Protein AF-A0A502XFK9-F1 (afdb_monomer)

Foldseek 3Di:
DALCVLCVVLVHDSVVSVVCVVVVLADWDQDPVRDTHGDNVRRVVSLVVQVPPPPRPDDPVSVVVVVVVQVVCCLVQLARPVLLVVLLCQQ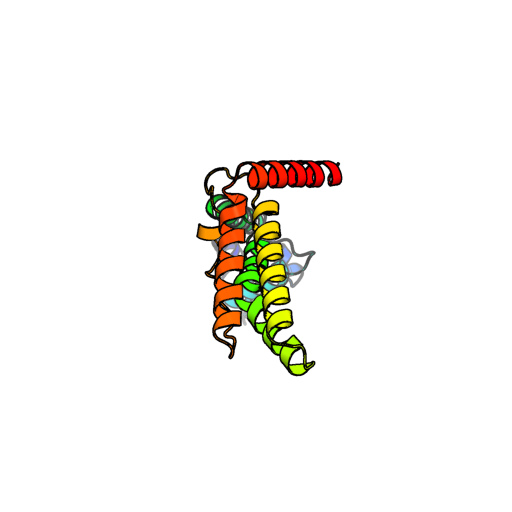APVLQVQLVVCVVVVHDLLVSLVVSLVSLLVSLLSLLLRSDDSVPDPQNVVRHDHGDDHDDPDPVSSVVSVVSSVVSSCCCVDPVVVVVSVVVNVVVVVVVD

Nearest PDB structures (foldseek):
  5i44-assembly4_I-2  TM=6.678E-01  e=9.297E-01  Bacillus subtilis subsp. subtilis str. 168
  2zhh-assembly1_A-2  TM=7.583E-01  e=3.114E+00  Escherichia coli K-12
  6jyw-assembly1_B  TM=5.763E-01  e=2.045E+00  Pseudomonas putida
  2zhg-assembly1_A-2  TM=5.298E-01  e=1.941E+00  Escherichia coli K-12
  4r4e-assembly1_A  TM=5.421E-01  e=4.499E+00  Bacillus subtilis subsp. subtilis str. 168

Radius of gyration: 25.55 Å; Cα contacts (8 Å, |Δi|>4): 187; chains: 1; bounding box: 48×49×70 Å

Solvent-accessible surface area (backbone atoms only — not comparable to full-atom values): 10716 Å² total; per-residue (Å²): 82,46,59,58,55,51,14,59,76,73,74,48,60,42,71,57,45,52,51,31,42,76,70,63,57,30,58,65,47,70,44,97,86,68,49,69,28,36,46,66,68,61,27,50,52,38,44,52,58,40,44,71,39,101,82,36,80,51,51,76,62,58,50,47,52,51,51,49,52,49,48,49,47,22,64,72,62,28,27,54,69,68,58,46,52,49,52,33,49,47,44,36,44,42,34,41,53,48,36,53,52,35,50,75,72,67,49,54,70,64,58,32,38,51,50,28,42,53,50,53,46,53,43,52,50,52,50,58,68,60,49,49,87,57,80,76,69,90,53,72,71,82,69,44,67,73,64,47,78,65,87,56,90,51,68,68,50,40,49,52,40,57,52,56,46,51,52,52,66,51,38,56,76,34,72,69,36,43,54,51,51,51,54,51,49,53,52,53,60,58,74,76,111

Sequence (193 aa):
MTLSEYARAIGVNASTVSRGVARGSIPVVVLADGRRMIDQAAANSARWKNSNISRGHGGRIDRSIRKQSMWKVKAETGYEPSTLAIINVLRTWWPEIMQKNMAVLGAAEIDQARACVALSNMTGYLATMVFEETRKVRDWRTVLQEEIHPTFTAKDIQAYYAQNVSDVENWLDTTAGQEMADLMLDAGMAAQR

Mean predicted aligned error: 13.65 Å

Secondary structure (DSSP, 8-state):
--HHHHHHHTTS-HHHHHHHHHTTSS--EEPTTS-EE--HHHHHHHHHHHHTSTT----HHHHHHHHHHHHHHHHHHSS-HHHHHHHHHHHHHHHHHHHHHHHHTT--HHHHHHHHHHHHHHHHHHHHHH--S--S-S-GGGTSPPP-----SSHHHHHHHHHHHHHHHHHTTSHHHHHHHHHHHHHHHHHT-

Structure (mmCIF, N/CA/C/O backbone):
data_AF-A0A502XFK9-F1
#
_entry.id   AF-A0A502XFK9-F1
#
loop_
_atom_site.group_PDB
_atom_site.id
_atom_site.type_symbol
_atom_site.label_atom_id
_atom_site.label_alt_id
_atom_site.label_comp_id
_atom_site.label_asym_id
_atom_site.label_entity_id
_atom_site.label_seq_id
_atom_site.pdbx_PDB_ins_code
_atom_site.Cartn_x
_atom_site.Cartn_y
_atom_site.Cartn_z
_atom_site.occupancy
_atom_site.B_iso_or_equiv
_atom_site.auth_seq_id
_atom_site.auth_comp_id
_atom_site.auth_asym_id
_atom_site.auth_atom_id
_atom_site.pdbx_PDB_model_num
ATOM 1 N N . MET A 1 1 ? -11.342 -13.872 38.588 1.00 90.12 1 MET A N 1
ATOM 2 C CA . MET A 1 1 ? -12.054 -12.627 38.982 1.00 90.12 1 MET A CA 1
ATOM 3 C C . MET A 1 1 ? -13.563 -12.818 38.922 1.00 90.12 1 MET A C 1
ATOM 5 O O . MET A 1 1 ? -14.022 -13.720 38.228 1.00 90.12 1 MET A O 1
ATOM 9 N N . THR A 1 2 ? -14.342 -12.035 39.665 1.00 91.50 2 THR A N 1
ATOM 10 C CA . THR A 1 2 ? -15.814 -12.111 39.639 1.00 91.50 2 THR A CA 1
ATOM 11 C C . THR A 1 2 ? -16.395 -11.472 38.370 1.00 91.50 2 THR A C 1
ATOM 13 O O . THR A 1 2 ? -15.719 -10.715 37.671 1.00 91.50 2 THR A O 1
ATOM 16 N N . LEU A 1 3 ? -17.667 -11.757 38.059 1.00 87.88 3 LEU A N 1
ATOM 17 C CA . LEU A 1 3 ? -18.364 -11.149 36.913 1.00 87.88 3 LEU A CA 1
ATOM 18 C C . LEU A 1 3 ? -18.376 -9.615 36.999 1.00 87.88 3 LEU A C 1
ATOM 20 O O . LEU A 1 3 ? -18.158 -8.934 35.999 1.00 87.88 3 LEU A O 1
ATOM 24 N N . SER A 1 4 ? -18.616 -9.083 38.199 1.00 88.12 4 SER A N 1
ATOM 25 C CA . SER A 1 4 ? -18.687 -7.644 38.464 1.00 88.12 4 SER A CA 1
ATOM 26 C C . SER A 1 4 ? -17.321 -6.966 38.361 1.00 88.12 4 SER A C 1
ATOM 28 O O . SER A 1 4 ? -17.226 -5.870 37.810 1.00 88.12 4 SER A O 1
ATOM 30 N N . GLU A 1 5 ? -16.259 -7.620 38.840 1.00 89.88 5 GLU A N 1
ATOM 31 C CA . GLU A 1 5 ? -14.878 -7.146 38.677 1.00 89.88 5 GLU A CA 1
ATOM 32 C C . GLU A 1 5 ? -14.477 -7.091 37.205 1.00 89.88 5 GLU A C 1
ATOM 34 O O . GLU A 1 5 ? -13.976 -6.066 36.747 1.00 89.88 5 GLU A O 1
ATOM 39 N N . TYR A 1 6 ? -14.753 -8.157 36.446 1.00 87.62 6 TYR A N 1
ATOM 40 C CA . TYR A 1 6 ? -14.452 -8.183 35.017 1.00 87.62 6 TYR A CA 1
ATOM 41 C C . TYR A 1 6 ? -15.231 -7.104 34.264 1.00 87.62 6 TYR A C 1
ATOM 43 O O . TYR A 1 6 ? -14.652 -6.382 33.459 1.00 87.62 6 TYR A O 1
ATOM 51 N N . ALA A 1 7 ? -16.525 -6.944 34.562 1.00 81.94 7 ALA A N 1
ATOM 52 C CA . ALA A 1 7 ? -17.371 -5.922 33.953 1.00 81.94 7 ALA A CA 1
ATOM 53 C C . ALA A 1 7 ? -16.812 -4.508 34.169 1.00 81.94 7 ALA A C 1
ATOM 55 O O . ALA A 1 7 ? -16.727 -3.730 33.218 1.00 81.94 7 ALA A O 1
ATOM 56 N N . ARG A 1 8 ? -16.356 -4.208 35.394 1.00 83.50 8 ARG A N 1
ATOM 57 C CA . ARG A 1 8 ? -15.689 -2.943 35.720 1.00 83.50 8 ARG A CA 1
ATOM 58 C C . ARG A 1 8 ? -14.376 -2.787 34.952 1.00 83.50 8 ARG A C 1
ATOM 60 O O . ARG A 1 8 ? -14.142 -1.721 34.395 1.00 83.50 8 ARG A O 1
ATOM 67 N N . ALA A 1 9 ? -13.565 -3.842 34.871 1.00 80.12 9 ALA A N 1
ATOM 68 C CA . ALA A 1 9 ? -12.285 -3.822 34.163 1.00 80.12 9 ALA A CA 1
ATOM 69 C C . ALA A 1 9 ? -12.427 -3.535 32.657 1.00 80.12 9 ALA A C 1
ATOM 71 O O . ALA A 1 9 ? -11.548 -2.913 32.071 1.00 80.12 9 ALA A O 1
ATOM 72 N N . ILE A 1 10 ? -13.530 -3.961 32.030 1.00 75.81 10 ILE A N 1
ATOM 73 C CA . ILE A 1 10 ? -13.793 -3.732 30.597 1.00 75.81 10 ILE A CA 1
ATOM 74 C C . ILE A 1 10 ? -14.775 -2.578 30.329 1.00 75.81 10 ILE A C 1
ATOM 76 O O . ILE A 1 10 ? -15.180 -2.374 29.186 1.00 75.81 10 ILE A O 1
ATOM 80 N N . GLY A 1 11 ? -15.192 -1.844 31.365 1.00 74.25 11 GLY A N 1
ATOM 81 C CA . GLY A 1 11 ? -16.068 -0.678 31.232 1.00 74.25 11 GLY A CA 1
ATOM 82 C C . GLY A 1 11 ? -17.505 -0.985 30.789 1.00 74.25 11 GLY A C 1
ATOM 83 O O . GLY A 1 11 ? -18.114 -0.171 30.095 1.00 74.25 11 GLY A O 1
ATOM 84 N N . VAL A 1 12 ? -18.073 -2.140 31.156 1.00 76.88 12 VAL A N 1
ATOM 85 C CA . VAL A 1 12 ? -19.473 -2.494 30.839 1.00 76.88 12 VAL A CA 1
ATOM 86 C C . VAL A 1 12 ? -20.292 -2.827 32.088 1.00 76.88 12 VAL A C 1
ATOM 88 O O . VAL A 1 12 ? -19.762 -3.096 33.160 1.00 76.88 12 VAL A O 1
ATOM 91 N N . ASN A 1 13 ? -21.620 -2.845 31.948 1.00 82.31 13 ASN A N 1
ATOM 92 C CA . ASN A 1 13 ? -22.520 -3.278 33.018 1.00 82.31 13 ASN A CA 1
ATOM 93 C C . ASN A 1 13 ? -22.365 -4.792 33.291 1.00 82.31 13 ASN A C 1
ATOM 95 O O . ASN A 1 13 ? -22.298 -5.594 32.355 1.00 82.31 13 ASN A O 1
ATOM 99 N N . ALA A 1 14 ? -22.376 -5.197 34.565 1.00 83.50 14 ALA A N 1
ATOM 100 C CA . ALA A 1 14 ? -22.318 -6.598 34.991 1.00 83.50 14 ALA A CA 1
ATOM 101 C C . ALA A 1 14 ? -23.408 -7.478 34.347 1.00 83.50 14 ALA A C 1
ATOM 103 O O . ALA A 1 14 ? -23.156 -8.642 34.029 1.00 83.50 14 ALA A O 1
ATOM 104 N N . SER A 1 15 ? -24.590 -6.921 34.056 1.00 84.50 15 SER A N 1
ATOM 105 C CA . SER A 1 15 ? -25.670 -7.629 33.347 1.00 84.50 15 SER A CA 1
ATOM 106 C C . SER A 1 15 ? -25.308 -8.012 31.904 1.00 84.50 15 SER A C 1
ATOM 108 O O . SER A 1 15 ? -25.833 -8.984 31.359 1.00 84.50 15 SER A O 1
ATOM 110 N N . THR A 1 16 ? -24.398 -7.277 31.262 1.00 78.75 16 THR A N 1
ATOM 111 C CA . THR A 1 16 ? -23.878 -7.600 29.925 1.00 78.75 16 THR A CA 1
ATOM 112 C C . THR A 1 16 ? -22.929 -8.790 29.991 1.00 78.75 16 THR A C 1
ATOM 114 O O . THR A 1 16 ? -23.050 -9.711 29.186 1.00 78.75 16 THR A O 1
ATOM 117 N N . VAL A 1 17 ? -22.038 -8.813 30.986 1.00 83.88 17 VAL A N 1
ATOM 118 C CA . VAL A 1 17 ? -21.118 -9.937 31.213 1.00 83.88 17 VAL A CA 1
ATOM 119 C C . VAL A 1 17 ? -21.893 -11.197 31.593 1.00 83.88 17 VAL A C 1
ATOM 121 O O . VAL A 1 17 ? -21.668 -12.247 31.000 1.00 83.88 17 VAL A O 1
ATOM 124 N N . SER A 1 18 ? -22.868 -11.089 32.500 1.00 87.56 18 SER A N 1
ATOM 125 C CA . SER A 1 18 ? -23.736 -12.206 32.895 1.00 87.56 18 SER A CA 1
ATOM 126 C C . SER A 1 18 ? -24.458 -12.835 31.694 1.00 87.56 18 SER A C 1
ATOM 128 O O . SER A 1 18 ? -24.420 -14.052 31.517 1.00 87.56 18 SER A O 1
ATOM 130 N N . ARG A 1 19 ? -25.024 -12.016 30.793 1.00 83.62 19 ARG A N 1
ATOM 131 C CA . ARG A 1 19 ? -25.634 -12.504 29.543 1.00 83.62 19 ARG A CA 1
ATOM 132 C C . ARG A 1 19 ? -24.621 -13.161 28.604 1.00 83.62 19 ARG A C 1
ATOM 134 O O . ARG A 1 19 ? -24.957 -14.158 27.972 1.00 83.62 19 ARG A O 1
ATOM 141 N N . GLY A 1 20 ? -23.404 -12.625 28.509 1.00 82.12 20 GLY A N 1
ATOM 142 C CA . GLY A 1 20 ? -22.329 -13.223 27.711 1.00 82.12 20 GLY A CA 1
ATOM 143 C C . GLY A 1 20 ? -21.901 -14.597 28.232 1.00 82.12 20 GLY A C 1
ATOM 144 O O . GLY A 1 20 ? -21.709 -15.522 27.449 1.00 82.12 20 GLY A O 1
ATOM 145 N N . VAL A 1 21 ? -21.839 -14.761 29.553 1.00 87.00 21 VAL A N 1
ATOM 146 C CA . VAL A 1 21 ? -21.580 -16.058 30.194 1.00 87.00 21 VAL A CA 1
ATOM 147 C C . VAL A 1 21 ? -22.737 -17.029 29.955 1.00 87.00 21 VAL A C 1
ATOM 149 O O . VAL A 1 21 ? -22.503 -18.164 29.554 1.00 87.00 21 VAL A O 1
ATOM 152 N N . ALA A 1 22 ? -23.987 -16.590 30.129 1.00 86.06 22 ALA A N 1
ATOM 153 C CA . ALA A 1 22 ? -25.166 -17.433 29.906 1.00 86.06 22 ALA A CA 1
ATOM 154 C C . ALA A 1 22 ? -25.283 -17.931 28.454 1.00 86.06 22 ALA A C 1
ATOM 156 O O . ALA A 1 22 ? -25.761 -19.034 28.215 1.00 86.06 22 ALA A O 1
ATOM 157 N N . ARG A 1 23 ? -24.823 -17.131 27.485 1.00 81.88 23 ARG A N 1
ATOM 158 C CA . ARG A 1 23 ? -24.773 -17.491 26.058 1.00 81.88 23 ARG A CA 1
ATOM 159 C C . ARG A 1 23 ? -23.517 -18.276 25.661 1.00 81.88 23 ARG A C 1
ATOM 161 O O . ARG A 1 23 ? -23.363 -18.590 24.487 1.00 81.88 23 ARG A O 1
ATOM 168 N N . GLY A 1 24 ? -22.599 -18.532 26.594 1.00 82.56 24 GLY A N 1
ATOM 169 C CA . GLY A 1 24 ? -21.328 -19.210 26.327 1.00 82.56 24 GLY A CA 1
ATOM 170 C C . GLY A 1 24 ? -20.305 -18.378 25.543 1.00 82.56 24 GLY A C 1
ATOM 171 O O . GLY A 1 24 ? -19.269 -18.902 25.151 1.00 82.56 24 GLY A O 1
ATOM 172 N N . SER A 1 25 ? -20.549 -17.082 25.316 1.00 80.06 25 SER A N 1
ATOM 173 C CA . SER A 1 25 ? -19.626 -16.209 24.575 1.00 80.06 25 SER A CA 1
ATOM 174 C C . SER A 1 25 ? -18.468 -15.683 25.431 1.00 80.06 25 SER A C 1
ATOM 176 O O . SER A 1 25 ? -17.504 -15.146 24.889 1.00 80.06 25 SER A O 1
ATOM 178 N N . ILE A 1 26 ? -18.583 -15.781 26.760 1.00 84.75 26 ILE A N 1
ATOM 179 C CA . ILE A 1 26 ? -17.523 -15.460 27.722 1.00 84.75 26 ILE A CA 1
ATOM 180 C C . ILE A 1 26 ? -17.234 -16.731 28.533 1.00 84.75 26 ILE A C 1
ATOM 182 O O . ILE A 1 26 ? -18.121 -17.173 29.269 1.00 84.75 26 ILE A O 1
ATOM 186 N N . PRO A 1 27 ? -16.034 -17.323 28.411 1.00 87.00 27 PRO A N 1
ATOM 187 C CA . PRO A 1 27 ? -15.663 -18.503 29.177 1.00 87.00 27 PRO A CA 1
ATOM 188 C C . PRO A 1 27 ? -15.569 -18.181 30.671 1.00 87.00 27 PRO A C 1
ATOM 190 O O . PRO A 1 27 ? -15.102 -17.112 31.072 1.00 87.00 27 PRO A O 1
ATOM 193 N N . VAL A 1 28 ? -16.007 -19.133 31.492 1.00 91.38 28 VAL A N 1
ATOM 194 C CA . VAL A 1 28 ? -15.903 -19.086 32.952 1.00 91.38 28 VAL A CA 1
ATOM 195 C C . VAL A 1 28 ? -15.242 -20.355 33.462 1.00 91.38 28 VAL A C 1
ATOM 197 O O . VAL A 1 28 ? -15.468 -21.441 32.935 1.00 91.38 28 VAL A O 1
ATOM 200 N N . VAL A 1 29 ? -14.456 -20.203 34.518 1.00 89.38 29 VAL A N 1
ATOM 201 C CA . VAL A 1 29 ? -13.904 -21.297 35.305 1.00 89.38 29 VAL A CA 1
ATOM 202 C C . VAL A 1 29 ? -14.847 -21.529 36.478 1.00 89.38 29 VAL A C 1
ATOM 204 O O . VAL A 1 29 ? -15.162 -20.600 37.225 1.00 89.38 29 VAL A O 1
ATOM 207 N N . VAL A 1 30 ? -15.331 -22.759 36.619 1.00 87.56 30 VAL A N 1
ATOM 208 C CA . VAL A 1 30 ? -16.107 -23.173 37.790 1.00 87.56 30 VAL A CA 1
ATOM 209 C C . VAL A 1 30 ? -15.119 -23.698 38.821 1.00 87.56 30 VAL A C 1
ATOM 211 O O . VAL A 1 30 ? -14.380 -24.641 38.547 1.00 87.56 30 VAL A O 1
ATOM 214 N N . LEU A 1 31 ? -15.069 -23.052 39.980 1.00 87.31 31 LEU A N 1
ATOM 215 C CA . LEU A 1 31 ? -14.260 -23.502 41.104 1.00 87.31 31 LEU A CA 1
ATOM 216 C C . LEU A 1 31 ? -14.912 -24.708 41.797 1.00 87.31 31 LEU A C 1
ATOM 218 O O . LEU A 1 31 ? -16.101 -24.975 41.622 1.00 87.31 31 LEU A O 1
ATOM 222 N N . ALA A 1 32 ? -14.139 -25.417 42.622 1.00 85.75 32 ALA A N 1
ATOM 223 C CA . ALA A 1 32 ? -14.620 -26.575 43.382 1.00 85.75 32 ALA A CA 1
ATOM 224 C C . ALA A 1 32 ? -15.783 -26.241 44.341 1.00 85.75 32 ALA A C 1
ATOM 226 O O . ALA A 1 32 ? -16.573 -27.114 44.682 1.00 85.75 32 ALA A O 1
ATOM 227 N N . ASP A 1 33 ? -15.919 -24.972 44.735 1.00 85.81 33 ASP A N 1
ATOM 228 C CA . ASP A 1 33 ? -17.018 -24.449 45.555 1.00 85.81 33 ASP A CA 1
ATOM 229 C C . ASP A 1 33 ? -18.281 -24.089 44.737 1.00 85.81 33 ASP A C 1
ATOM 231 O O . ASP A 1 33 ? -19.236 -23.521 45.269 1.00 85.81 33 ASP A O 1
ATOM 235 N N . GLY A 1 34 ? -18.289 -24.378 43.431 1.00 84.00 34 GLY A N 1
ATOM 236 C CA . GLY A 1 34 ? -19.387 -24.078 42.513 1.00 84.00 34 GLY A CA 1
ATOM 237 C C . GLY A 1 34 ? -19.452 -22.618 42.055 1.00 84.00 34 GLY A C 1
ATOM 238 O O . GLY A 1 34 ? -20.320 -22.266 41.247 1.00 84.00 34 GLY A O 1
ATOM 239 N N . ARG A 1 35 ? -18.545 -21.743 42.512 1.00 84.62 35 ARG A N 1
ATOM 240 C CA . ARG A 1 35 ? -18.519 -20.343 42.074 1.00 84.62 35 ARG A CA 1
ATOM 241 C C . ARG A 1 35 ? -17.963 -20.233 40.661 1.00 84.62 35 ARG A C 1
ATOM 243 O O . ARG A 1 35 ? -16.949 -20.828 40.306 1.00 84.62 35 ARG A O 1
ATOM 250 N N . ARG A 1 36 ? -18.624 -19.407 39.848 1.00 84.44 36 ARG A N 1
ATOM 251 C CA . ARG A 1 36 ? -18.177 -19.072 38.492 1.00 84.44 36 ARG A CA 1
ATOM 252 C C . ARG A 1 36 ? -17.256 -17.863 38.547 1.00 84.44 36 ARG A C 1
ATOM 254 O O . ARG A 1 36 ? -17.698 -16.759 38.870 1.00 84.44 36 ARG A O 1
ATOM 261 N N . MET A 1 37 ? -15.995 -18.067 38.201 1.00 91.25 37 MET A N 1
ATOM 262 C CA . MET A 1 37 ? -15.022 -17.000 38.021 1.00 91.25 37 MET A CA 1
ATOM 263 C C . MET A 1 37 ? -14.703 -16.808 36.544 1.00 91.25 37 MET A C 1
ATOM 265 O O . MET A 1 37 ? -14.759 -17.734 35.743 1.00 91.25 37 MET A O 1
ATOM 269 N N . ILE A 1 38 ? -14.347 -15.586 36.180 1.00 88.38 38 ILE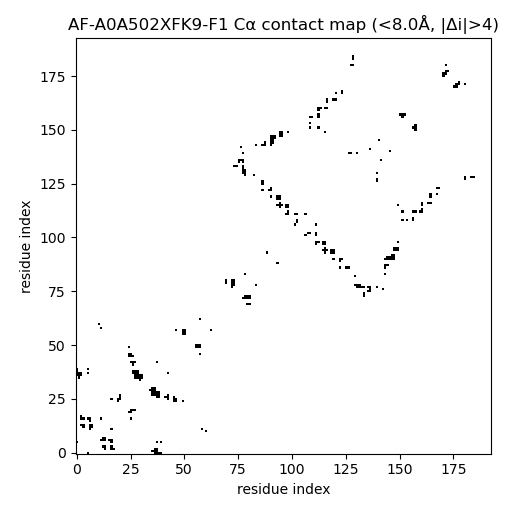 A N 1
ATOM 270 C CA . ILE A 1 38 ? -13.795 -15.271 34.870 1.00 88.38 38 ILE A CA 1
ATOM 271 C C . ILE A 1 38 ? -12.274 -15.378 34.946 1.00 88.38 38 ILE A C 1
ATOM 273 O O . ILE A 1 38 ? -11.646 -14.772 35.823 1.00 88.38 38 ILE A O 1
ATOM 277 N N . ASP A 1 39 ? -11.706 -16.128 34.006 1.00 88.75 39 ASP A N 1
ATOM 278 C CA . ASP A 1 39 ? -10.317 -15.971 33.589 1.00 88.75 39 ASP A CA 1
ATOM 279 C C . ASP A 1 39 ? -10.256 -14.807 32.592 1.00 88.75 39 ASP A C 1
ATOM 281 O O . ASP A 1 39 ? -10.851 -14.851 31.512 1.00 88.75 39 ASP A O 1
ATOM 285 N N . GLN A 1 40 ? -9.562 -13.738 32.980 1.00 83.75 40 GLN A N 1
ATOM 286 C CA . GLN A 1 40 ? -9.489 -12.502 32.211 1.00 83.75 40 GLN A CA 1
ATOM 287 C C . GLN A 1 40 ? -8.829 -12.704 30.844 1.00 83.75 40 GLN A C 1
ATOM 289 O O . GLN A 1 40 ? -9.286 -12.113 29.863 1.00 83.75 40 GLN A O 1
ATOM 294 N N . ALA A 1 41 ? -7.779 -13.526 30.758 1.00 83.69 41 ALA A N 1
ATOM 295 C CA . ALA A 1 41 ? -7.050 -13.742 29.513 1.00 83.69 41 ALA A CA 1
ATOM 296 C C . ALA A 1 41 ? -7.919 -14.517 28.514 1.00 83.69 41 ALA A C 1
ATOM 298 O O . ALA A 1 41 ? -8.113 -14.072 27.378 1.00 83.69 41 ALA A O 1
ATOM 299 N N . ALA A 1 42 ? -8.532 -15.615 28.967 1.00 85.25 42 ALA A N 1
ATOM 300 C CA . ALA A 1 42 ? -9.462 -16.402 28.164 1.00 85.25 42 ALA A CA 1
ATOM 301 C C . ALA A 1 42 ? -10.695 -15.587 27.742 1.00 85.25 42 ALA A C 1
ATOM 303 O O . ALA A 1 42 ? -11.091 -15.620 26.575 1.00 85.25 42 ALA A O 1
ATOM 304 N N . ALA A 1 43 ? -11.277 -14.801 28.653 1.00 84.69 43 ALA A N 1
ATOM 305 C CA . ALA A 1 43 ? -12.431 -13.956 28.355 1.00 84.69 43 ALA A CA 1
ATOM 306 C C . ALA A 1 43 ? -12.108 -12.830 27.368 1.00 84.69 43 ALA A C 1
ATOM 308 O O . ALA A 1 43 ? -12.898 -12.570 26.459 1.00 84.69 43 ALA A O 1
ATOM 309 N N . ASN A 1 44 ? -10.939 -12.197 27.484 1.00 81.50 44 ASN A N 1
ATOM 310 C CA . ASN A 1 44 ? -10.488 -11.191 26.524 1.00 81.50 44 ASN A CA 1
ATOM 311 C C . ASN A 1 44 ? -10.218 -11.803 25.146 1.00 81.50 44 ASN A C 1
ATOM 313 O O . ASN A 1 44 ? -10.650 -11.232 24.146 1.00 81.50 44 ASN A O 1
ATOM 317 N N . SER A 1 45 ? -9.581 -12.976 25.088 1.00 79.56 45 SER A N 1
ATOM 318 C CA . SER A 1 45 ? -9.341 -13.700 23.834 1.00 79.56 45 SER A CA 1
ATOM 319 C C . SER A 1 45 ? -10.654 -14.105 23.154 1.00 79.56 45 SER A C 1
ATOM 321 O O . SER A 1 45 ? -10.845 -13.851 21.964 1.00 79.56 45 SER A O 1
ATOM 323 N N . ALA A 1 46 ? -11.611 -14.650 23.912 1.00 77.81 46 ALA A N 1
ATOM 324 C CA . ALA A 1 46 ? -12.942 -14.986 23.411 1.00 77.81 46 ALA A CA 1
ATOM 325 C C . ALA A 1 46 ? -13.708 -13.742 22.935 1.00 77.81 46 ALA A C 1
ATOM 327 O O . ALA A 1 46 ? -14.345 -13.775 21.882 1.00 77.81 46 ALA A O 1
ATOM 328 N N . ARG A 1 47 ? -13.608 -12.619 23.659 1.00 75.50 47 ARG A N 1
ATOM 329 C CA . ARG A 1 47 ? -14.205 -11.339 23.249 1.00 75.50 47 ARG A CA 1
ATOM 330 C C . ARG A 1 4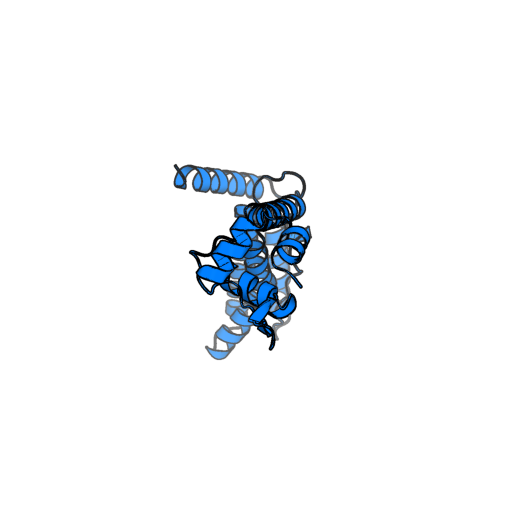7 ? -13.599 -10.828 21.945 1.00 75.50 47 ARG A C 1
ATOM 332 O O . ARG A 1 47 ? -14.352 -10.422 21.067 1.00 75.50 47 ARG A O 1
ATOM 339 N N . TRP A 1 48 ? -12.277 -10.895 21.800 1.00 68.75 48 TRP A N 1
ATOM 340 C CA . TRP A 1 48 ? -11.572 -10.541 20.567 1.00 68.75 48 TRP A CA 1
ATOM 341 C C . TRP A 1 48 ? -12.024 -11.403 19.387 1.00 68.75 48 TRP A C 1
ATOM 343 O O . TRP A 1 48 ? -12.454 -10.864 18.367 1.00 68.75 48 TRP A O 1
ATOM 353 N N . LYS A 1 49 ? -12.034 -12.731 19.554 1.00 67.19 49 LYS A N 1
ATOM 354 C CA . LYS A 1 49 ? -12.528 -13.671 18.535 1.00 67.19 49 LYS A CA 1
ATOM 355 C C . LYS A 1 49 ? -13.971 -13.370 18.141 1.00 67.19 49 LYS A C 1
ATOM 357 O O . LYS A 1 49 ? -14.272 -13.280 16.956 1.00 67.19 49 LYS A O 1
ATOM 362 N N . ASN A 1 50 ? -14.839 -13.123 19.120 1.00 62.78 50 ASN A N 1
ATOM 363 C CA . ASN A 1 50 ? -16.238 -12.798 18.865 1.00 62.78 50 ASN A CA 1
ATOM 364 C C . ASN A 1 50 ? -16.408 -11.427 18.204 1.00 62.78 50 ASN A C 1
ATOM 366 O O . ASN A 1 50 ? -17.263 -11.298 17.341 1.00 62.78 50 ASN A O 1
ATOM 370 N N . SER A 1 51 ? -15.587 -10.425 18.532 1.00 57.19 51 SER A N 1
ATOM 371 C CA . SER A 1 51 ? -15.630 -9.096 17.901 1.00 57.19 51 SER A CA 1
ATOM 372 C C . SER A 1 51 ? -15.206 -9.075 16.426 1.00 57.19 51 SER A C 1
ATOM 374 O O . SER A 1 51 ? -15.541 -8.124 15.724 1.00 57.19 51 SER A O 1
ATOM 376 N N . ASN A 1 52 ? -14.521 -10.124 15.954 1.00 47.12 52 ASN A N 1
ATOM 377 C CA . ASN A 1 52 ? -14.128 -10.307 14.553 1.00 47.12 52 ASN A CA 1
ATOM 378 C C . ASN A 1 52 ? -15.157 -11.085 13.716 1.00 47.12 52 ASN A C 1
ATOM 380 O O . ASN A 1 52 ? -15.013 -11.175 12.500 1.00 47.12 52 ASN A O 1
ATOM 384 N N . ILE A 1 53 ? -16.211 -11.629 14.329 1.00 45.31 53 ILE A N 1
ATOM 385 C CA . ILE A 1 53 ? -17.333 -12.214 13.591 1.00 45.31 53 ILE A CA 1
ATOM 386 C C . ILE A 1 53 ? -18.200 -11.045 13.117 1.00 45.31 53 ILE A C 1
ATOM 388 O O . ILE A 1 53 ? -18.541 -10.178 13.916 1.00 45.31 53 ILE A O 1
ATOM 392 N N . SER A 1 54 ? -18.626 -11.029 11.853 1.00 43.53 54 SER A N 1
ATOM 393 C CA . SER A 1 54 ? -19.500 -9.990 11.267 1.00 43.53 54 SER A CA 1
ATOM 394 C C . SER A 1 54 ? -20.803 -9.713 12.049 1.00 43.53 54 SER A C 1
ATOM 396 O O . SER A 1 54 ? -21.484 -8.720 11.803 1.00 43.53 54 SER A O 1
ATOM 398 N N . ARG A 1 55 ? -21.142 -10.569 13.023 1.00 40.66 55 ARG A N 1
ATOM 399 C CA . ARG A 1 55 ? -22.302 -10.488 13.929 1.00 40.66 55 ARG A CA 1
ATOM 400 C C . ARG A 1 55 ? -21.941 -10.255 15.406 1.00 40.66 55 ARG A C 1
ATOM 402 O O . ARG A 1 55 ? -22.826 -10.188 16.256 1.00 40.66 55 ARG A O 1
ATOM 409 N N . GLY A 1 56 ? -20.661 -10.128 15.736 1.00 43.28 56 GLY A N 1
ATOM 410 C CA . GLY A 1 56 ? -20.167 -9.923 17.088 1.00 43.28 56 GLY A CA 1
ATOM 411 C C . GLY A 1 56 ? -20.363 -8.499 17.575 1.00 43.28 56 GLY A C 1
ATOM 412 O O . GLY A 1 56 ? -19.743 -7.558 17.087 1.00 43.28 56 GLY A O 1
ATOM 413 N N . HIS A 1 57 ? -21.202 -8.316 18.589 1.00 46.38 57 HIS A N 1
ATOM 414 C CA . HIS A 1 57 ? -21.321 -7.036 19.275 1.00 46.38 57 HIS A CA 1
ATOM 415 C C . HIS A 1 57 ? -20.108 -6.811 20.182 1.00 46.38 57 HIS A C 1
ATOM 417 O O . HIS A 1 57 ? -20.203 -6.949 21.400 1.00 46.38 57 HIS A O 1
ATOM 423 N N . GLY A 1 58 ? -18.976 -6.399 19.602 1.00 52.06 58 GLY A N 1
ATOM 424 C CA . GLY A 1 58 ? -18.008 -5.607 20.358 1.00 52.06 58 GLY A CA 1
ATOM 425 C C . GLY A 1 58 ? -18.772 -4.494 21.086 1.00 52.06 58 GLY A C 1
ATOM 426 O O . GLY A 1 58 ? -19.711 -3.904 20.521 1.00 52.06 58 GLY A O 1
ATOM 427 N N . GLY A 1 59 ? -18.452 -4.264 22.361 1.00 56.75 59 GLY A N 1
ATOM 428 C CA . GLY A 1 59 ? -19.128 -3.248 23.167 1.00 56.75 59 GLY A CA 1
ATOM 429 C C . GLY A 1 59 ? -19.165 -1.906 22.428 1.00 56.75 59 GLY A C 1
ATOM 430 O O . GLY A 1 59 ? -18.313 -1.630 21.583 1.00 56.75 59 GLY A O 1
ATOM 431 N N . ARG A 1 60 ? -20.166 -1.060 22.706 1.00 58.88 60 ARG A N 1
ATOM 432 C CA . ARG A 1 60 ? -20.281 0.278 22.086 1.00 58.88 60 ARG A CA 1
ATOM 433 C C . ARG A 1 60 ? -18.964 1.066 22.190 1.00 58.88 60 ARG A C 1
ATOM 435 O O . ARG A 1 60 ? -18.622 1.762 21.243 1.00 58.88 60 ARG A O 1
ATOM 442 N N . ILE A 1 61 ? -18.234 0.868 23.292 1.00 57.06 61 ILE A N 1
ATOM 443 C CA . ILE A 1 61 ? -16.914 1.443 23.571 1.00 57.06 61 ILE A CA 1
ATOM 444 C C . ILE A 1 61 ? -15.827 0.855 22.657 1.00 57.06 61 ILE A C 1
ATOM 446 O O . ILE A 1 61 ? -15.130 1.611 21.996 1.00 57.06 61 ILE A O 1
ATOM 450 N N . ASP A 1 62 ? -15.716 -0.471 22.529 1.00 58.22 62 ASP A N 1
ATOM 451 C CA . ASP A 1 62 ? -14.729 -1.101 21.630 1.00 58.22 62 ASP A CA 1
ATOM 452 C C . ASP A 1 62 ? -14.935 -0.644 20.170 1.00 58.22 62 ASP A C 1
ATOM 454 O O . ASP A 1 62 ? -13.985 -0.325 19.453 1.00 58.22 62 ASP A O 1
ATOM 458 N N . ARG A 1 63 ? -16.199 -0.532 19.734 1.00 65.12 63 ARG A N 1
ATOM 459 C CA . ARG A 1 63 ? -16.542 -0.002 18.405 1.00 65.12 63 ARG A CA 1
ATOM 460 C C . ARG A 1 63 ? -16.241 1.489 18.266 1.00 65.12 63 ARG A C 1
ATOM 462 O O . ARG A 1 63 ? -15.790 1.896 17.198 1.00 65.12 63 ARG A O 1
ATOM 469 N N . SER A 1 64 ? -16.485 2.302 19.297 1.00 66.94 64 SER A N 1
ATOM 470 C CA . SER A 1 64 ? -16.167 3.733 19.251 1.00 66.94 64 SER A CA 1
ATOM 471 C C . SER A 1 64 ? -14.666 3.981 19.265 1.00 66.94 64 SER A C 1
ATOM 473 O O . SER A 1 64 ? -14.213 4.814 18.494 1.00 66.94 64 SER A O 1
ATOM 475 N N . ILE A 1 65 ? -13.899 3.226 20.058 1.00 68.56 65 ILE A N 1
ATOM 476 C CA . ILE A 1 65 ? -12.433 3.287 20.076 1.00 68.56 65 ILE A CA 1
ATOM 477 C C . ILE A 1 65 ? -11.895 2.892 18.703 1.00 68.56 65 ILE A C 1
ATOM 479 O O . ILE A 1 65 ? -11.132 3.650 18.124 1.00 68.56 65 ILE A O 1
ATOM 483 N N . ARG A 1 66 ? -12.361 1.781 18.113 1.00 70.62 66 ARG A N 1
ATOM 484 C CA . ARG A 1 66 ? -11.942 1.383 16.758 1.00 70.62 66 ARG A CA 1
ATOM 485 C C . ARG A 1 66 ? -12.271 2.454 15.718 1.00 70.62 66 ARG A C 1
ATOM 487 O O . ARG A 1 66 ? -11.420 2.779 14.900 1.00 70.62 66 ARG A O 1
ATOM 494 N N . LYS A 1 67 ? -13.480 3.026 15.755 1.00 74.56 67 LYS A N 1
ATOM 495 C CA . LYS A 1 67 ? -13.862 4.136 14.866 1.00 74.56 67 LYS A CA 1
ATOM 496 C C . LYS A 1 67 ? -12.994 5.374 15.083 1.00 74.56 67 LYS A C 1
ATOM 498 O O . LYS A 1 67 ? -12.575 5.968 14.102 1.00 74.56 67 LYS A O 1
ATOM 503 N N . GLN A 1 68 ? -12.694 5.734 16.328 1.00 72.94 68 GLN A N 1
ATOM 504 C CA . GLN A 1 68 ? -11.807 6.851 16.654 1.00 72.94 68 GLN A CA 1
ATOM 505 C C . GLN A 1 68 ? -10.375 6.596 16.186 1.00 72.94 68 GLN A C 1
ATOM 507 O O . GLN A 1 68 ? -9.774 7.498 15.623 1.00 72.94 68 GLN A O 1
ATOM 512 N N . SER A 1 69 ? -9.841 5.384 16.354 1.00 71.69 69 SER A N 1
ATOM 513 C CA . SER A 1 69 ? -8.518 5.012 15.846 1.00 71.69 69 SER A CA 1
ATOM 514 C C . SER A 1 69 ? -8.470 5.068 14.321 1.00 71.69 69 SER A C 1
ATOM 516 O O . SER A 1 69 ? -7.554 5.667 13.777 1.00 71.69 69 SER A O 1
ATOM 518 N N . MET A 1 70 ? -9.473 4.517 13.626 1.00 75.56 70 MET A N 1
ATOM 519 C CA . MET A 1 70 ? -9.557 4.602 12.161 1.00 75.56 70 MET A CA 1
ATOM 520 C C . MET A 1 70 ? -9.695 6.051 11.685 1.00 75.56 70 MET A C 1
ATOM 522 O O . MET A 1 70 ? -9.026 6.440 10.736 1.00 75.56 70 MET A O 1
ATOM 526 N N . TRP A 1 71 ? -10.513 6.860 12.365 1.00 76.69 71 TRP A N 1
ATOM 527 C CA . TRP A 1 71 ? -10.675 8.278 12.047 1.00 76.69 71 TRP A CA 1
ATOM 528 C C . TRP A 1 71 ? -9.400 9.074 12.313 1.00 76.69 71 TRP A C 1
ATOM 530 O O . TRP A 1 71 ? -9.038 9.904 11.495 1.00 76.69 71 TRP A O 1
ATOM 540 N N . LYS A 1 72 ? -8.692 8.797 13.414 1.00 77.00 72 LYS A N 1
ATOM 541 C CA . LYS A 1 72 ? -7.413 9.433 13.738 1.00 77.00 72 LYS A CA 1
ATOM 542 C C . LYS A 1 72 ? -6.356 9.105 12.688 1.00 77.00 72 LYS A C 1
ATOM 544 O O . LYS A 1 72 ? -5.728 10.027 12.190 1.00 77.00 72 LYS A O 1
ATOM 549 N N . VAL A 1 73 ? -6.213 7.830 12.314 1.00 74.81 73 VAL A N 1
ATOM 550 C CA . VAL A 1 73 ? -5.281 7.433 11.249 1.00 74.81 73 VAL A CA 1
ATOM 551 C C . VAL A 1 73 ? -5.663 8.116 9.938 1.00 74.81 73 VAL A C 1
ATOM 553 O O . VAL A 1 73 ? -4.816 8.790 9.370 1.00 74.81 73 VAL A O 1
ATOM 556 N N . LYS A 1 74 ? -6.939 8.068 9.522 1.00 75.75 74 LYS A N 1
ATOM 557 C CA . LYS A 1 74 ? -7.403 8.780 8.317 1.00 75.75 74 LYS A CA 1
ATOM 558 C C . LYS A 1 74 ? -7.153 10.289 8.402 1.00 75.75 74 LYS A C 1
ATOM 560 O O . LYS A 1 74 ? -6.780 10.891 7.409 1.00 75.75 74 LYS A O 1
ATOM 565 N N . ALA A 1 75 ? -7.312 10.905 9.571 1.00 69.94 75 ALA A N 1
ATOM 566 C CA . ALA A 1 75 ? -7.065 12.332 9.784 1.00 69.94 75 ALA A CA 1
ATOM 567 C C . ALA A 1 75 ? -5.575 12.719 9.751 1.00 69.94 75 ALA A C 1
ATOM 569 O O . ALA A 1 75 ? -5.264 13.876 9.466 1.00 69.94 75 ALA A O 1
ATOM 570 N N . GLU A 1 76 ? -4.674 11.792 10.081 1.00 76.50 76 GLU A N 1
ATOM 571 C CA . GLU A 1 76 ? -3.219 11.988 10.045 1.00 76.50 76 GLU A CA 1
ATOM 572 C C . GLU A 1 76 ? -2.642 11.711 8.653 1.00 76.50 76 GLU A C 1
ATOM 574 O O . GLU A 1 76 ? -1.789 12.460 8.186 1.00 76.50 76 GLU A O 1
ATOM 579 N N . THR A 1 77 ? -3.116 10.657 7.986 1.00 77.50 77 THR A N 1
ATOM 580 C CA . THR A 1 77 ? -2.538 10.144 6.735 1.00 77.50 77 THR A CA 1
ATOM 581 C C . THR A 1 77 ? -3.344 10.505 5.491 1.00 77.50 77 THR A C 1
ATOM 583 O O . THR A 1 77 ? -2.849 10.328 4.387 1.00 77.50 77 THR A O 1
ATOM 586 N N . GLY A 1 78 ? -4.593 10.950 5.637 1.00 77.62 78 GLY A N 1
ATOM 587 C CA . GLY A 1 78 ? -5.549 11.132 4.538 1.00 77.62 78 GLY A CA 1
ATOM 588 C C . GLY A 1 78 ? -6.166 9.833 4.007 1.00 77.62 78 GLY A C 1
ATOM 589 O O . GLY A 1 78 ? -7.133 9.884 3.254 1.00 77.62 78 GLY A O 1
ATOM 590 N N . TYR A 1 79 ? -5.683 8.665 4.442 1.00 80.06 79 TYR A N 1
ATOM 591 C CA . TYR A 1 79 ? -6.121 7.365 3.936 1.00 80.06 79 TYR A CA 1
ATOM 592 C C . TYR A 1 79 ? -6.839 6.530 4.993 1.00 80.06 79 TYR A C 1
ATOM 594 O O . TYR A 1 79 ? -6.479 6.510 6.172 1.00 80.06 79 TYR A O 1
ATOM 602 N N . GLU A 1 80 ? -7.810 5.728 4.556 1.00 82.50 80 GLU A N 1
ATOM 603 C CA . GLU A 1 80 ? -8.225 4.578 5.356 1.00 82.50 80 GLU A CA 1
ATOM 604 C C . GLU A 1 80 ? -7.025 3.617 5.542 1.00 82.50 80 GLU A C 1
ATOM 606 O O . GLU A 1 80 ? -6.301 3.372 4.575 1.00 82.50 80 GLU A O 1
ATOM 611 N N . PRO A 1 81 ? -6.794 3.039 6.741 1.00 82.50 81 PRO A N 1
ATOM 612 C CA . PRO A 1 81 ? -5.637 2.169 6.985 1.00 82.50 81 PRO A CA 1
ATOM 613 C C . PRO A 1 81 ? -5.500 0.985 6.015 1.00 82.50 81 PRO A C 1
ATOM 615 O O . PRO A 1 81 ? -4.389 0.597 5.661 1.00 82.50 81 PRO A O 1
ATOM 618 N N . SER A 1 82 ? -6.624 0.400 5.601 1.00 82.19 82 SER A N 1
ATOM 619 C CA . SER A 1 82 ? -6.683 -0.706 4.639 1.00 82.19 82 SER A CA 1
ATOM 620 C C . SER A 1 82 ? -6.210 -0.257 3.255 1.00 82.19 82 SER A C 1
ATOM 622 O O . SER A 1 82 ? -5.336 -0.891 2.668 1.00 82.19 82 SER A O 1
ATOM 624 N N . THR A 1 83 ? -6.722 0.874 2.772 1.00 85.56 83 THR A N 1
ATOM 625 C CA . THR A 1 83 ? -6.308 1.473 1.503 1.00 85.56 83 THR A CA 1
ATOM 626 C C . THR A 1 83 ? -4.843 1.887 1.531 1.00 85.56 83 THR A C 1
ATOM 628 O O . THR A 1 83 ? -4.108 1.566 0.602 1.00 85.56 83 THR A O 1
ATOM 631 N N . LEU A 1 84 ? -4.387 2.520 2.616 1.00 87.56 84 LEU A N 1
ATOM 632 C CA . LEU A 1 84 ? -2.984 2.893 2.794 1.00 87.56 84 LEU A CA 1
ATOM 633 C C . LEU A 1 84 ? -2.059 1.676 2.678 1.00 87.56 84 LEU A C 1
ATOM 635 O O . LEU A 1 84 ? -1.031 1.734 2.010 1.00 87.56 84 LEU A O 1
ATOM 639 N N . ALA A 1 85 ? -2.429 0.563 3.315 1.00 88.31 85 ALA A N 1
ATOM 640 C CA . ALA A 1 85 ? -1.659 -0.672 3.241 1.00 88.31 85 ALA A CA 1
ATOM 641 C C . ALA A 1 85 ? -1.596 -1.219 1.807 1.00 88.31 85 ALA A C 1
ATOM 643 O O . ALA A 1 85 ? -0.521 -1.601 1.353 1.00 88.31 85 ALA A O 1
ATOM 644 N N . ILE A 1 86 ? -2.720 -1.220 1.085 1.00 90.12 86 ILE A N 1
ATOM 645 C CA . ILE A 1 86 ? -2.773 -1.689 -0.306 1.00 90.12 86 ILE A CA 1
ATOM 646 C C . ILE A 1 86 ? -1.903 -0.806 -1.201 1.00 90.12 86 ILE A C 1
ATOM 648 O O . ILE A 1 86 ? -1.046 -1.327 -1.906 1.00 90.12 86 ILE A O 1
ATOM 652 N N . ILE A 1 87 ? -2.073 0.516 -1.145 1.00 90.56 87 ILE A N 1
ATOM 653 C CA . ILE A 1 87 ? -1.337 1.452 -2.004 1.00 90.56 87 ILE A CA 1
ATOM 654 C C . ILE A 1 87 ? 0.170 1.383 -1.719 1.00 90.56 87 ILE A C 1
ATOM 656 O O . ILE A 1 87 ? 0.957 1.388 -2.661 1.00 90.56 87 ILE A O 1
ATOM 660 N N . ASN A 1 88 ? 0.584 1.220 -0.457 1.00 92.06 88 ASN A N 1
ATOM 661 C CA . ASN A 1 88 ? 1.991 0.975 -0.124 1.00 92.06 88 ASN A CA 1
ATOM 662 C C . ASN A 1 88 ? 2.521 -0.310 -0.767 1.00 92.06 88 ASN A C 1
ATOM 664 O O . ASN A 1 88 ? 3.592 -0.296 -1.359 1.00 92.06 88 ASN A O 1
ATOM 668 N N . VAL A 1 89 ? 1.769 -1.413 -0.717 1.00 92.00 89 VAL A N 1
ATOM 669 C CA . VAL A 1 89 ? 2.191 -2.658 -1.377 1.00 92.00 89 VAL A CA 1
ATOM 670 C C . VAL A 1 89 ? 2.329 -2.463 -2.888 1.00 92.00 89 VAL A C 1
ATOM 672 O O . VAL A 1 89 ? 3.314 -2.924 -3.465 1.00 92.00 89 VAL A O 1
ATOM 675 N N . LEU A 1 90 ? 1.380 -1.762 -3.518 1.00 91.62 90 LEU A N 1
ATOM 676 C CA . LEU A 1 90 ? 1.436 -1.465 -4.949 1.00 91.62 90 LEU A CA 1
ATOM 677 C C . LEU A 1 90 ? 2.661 -0.605 -5.293 1.00 91.62 90 LEU A C 1
ATOM 679 O O . LEU A 1 90 ? 3.402 -0.947 -6.209 1.00 91.62 90 LEU A O 1
ATOM 683 N N . ARG A 1 91 ? 2.933 0.456 -4.528 1.00 90.38 91 ARG A N 1
ATOM 684 C CA . ARG A 1 91 ? 4.078 1.341 -4.785 1.00 90.38 91 ARG A CA 1
ATOM 685 C C . ARG A 1 91 ? 5.411 0.633 -4.567 1.00 90.38 91 ARG A C 1
ATOM 687 O O . ARG A 1 91 ? 6.329 0.791 -5.357 1.00 90.38 91 ARG A O 1
ATOM 694 N N . THR A 1 92 ? 5.525 -0.154 -3.504 1.00 91.19 92 THR A N 1
ATOM 695 C CA . THR A 1 92 ? 6.801 -0.747 -3.098 1.00 91.19 92 THR A CA 1
ATOM 696 C C . THR A 1 92 ? 7.159 -1.987 -3.913 1.00 91.19 92 THR A C 1
ATOM 698 O O . THR A 1 92 ? 8.325 -2.174 -4.221 1.00 91.19 92 THR A O 1
ATOM 701 N N . TRP A 1 93 ? 6.200 -2.845 -4.272 1.00 90.81 93 TRP A N 1
ATOM 702 C CA . TRP A 1 93 ? 6.525 -4.176 -4.815 1.00 90.81 93 TRP A CA 1
ATOM 703 C C . TRP A 1 93 ? 6.101 -4.396 -6.262 1.00 90.81 93 TRP A C 1
ATOM 705 O O . TRP A 1 93 ? 6.633 -5.277 -6.939 1.00 90.81 93 TRP A O 1
ATOM 715 N N . TRP A 1 94 ? 5.117 -3.648 -6.751 1.00 91.56 94 TRP A N 1
ATOM 716 C CA . TRP A 1 94 ? 4.485 -3.962 -8.028 1.00 91.56 94 TRP A CA 1
ATOM 717 C C . TRP A 1 94 ? 5.404 -3.773 -9.243 1.00 91.56 94 TRP A C 1
ATOM 719 O O . TRP A 1 94 ? 5.398 -4.673 -10.090 1.00 91.56 94 TRP A O 1
ATOM 729 N N . PRO A 1 95 ? 6.238 -2.712 -9.326 1.00 91.69 95 PRO A N 1
ATOM 730 C CA . PRO A 1 95 ? 7.193 -2.554 -10.423 1.00 91.69 95 PRO A CA 1
ATOM 731 C C . PRO A 1 95 ? 8.176 -3.728 -10.523 1.00 91.69 95 PRO A C 1
ATOM 733 O O . PRO A 1 95 ? 8.344 -4.314 -11.592 1.00 91.69 95 PRO A O 1
ATOM 736 N N . GLU A 1 96 ? 8.769 -4.146 -9.402 1.00 91.88 96 GLU A N 1
ATOM 737 C CA . GLU A 1 96 ? 9.715 -5.267 -9.371 1.00 91.88 96 GLU A CA 1
ATOM 738 C C . GLU A 1 96 ? 9.039 -6.600 -9.742 1.00 91.88 96 GLU A C 1
ATOM 740 O O . GLU A 1 96 ? 9.576 -7.388 -10.526 1.00 91.88 96 GLU A O 1
ATOM 745 N N . ILE A 1 97 ? 7.838 -6.861 -9.212 1.00 93.88 97 ILE A N 1
ATOM 746 C CA . ILE A 1 97 ? 7.067 -8.068 -9.540 1.00 93.88 97 ILE A CA 1
ATOM 747 C C . ILE A 1 97 ? 6.721 -8.098 -11.033 1.00 93.88 97 ILE A C 1
ATOM 749 O O . ILE A 1 97 ? 6.843 -9.147 -11.670 1.00 93.88 97 ILE A O 1
ATOM 753 N N . MET A 1 98 ? 6.301 -6.967 -11.603 1.00 94.81 98 MET A N 1
ATOM 754 C CA . MET A 1 98 ? 5.969 -6.869 -13.023 1.00 94.81 98 MET A CA 1
ATOM 755 C C . MET A 1 98 ? 7.192 -7.123 -13.899 1.00 94.81 98 MET A C 1
ATOM 757 O O . MET A 1 98 ? 7.123 -7.963 -14.796 1.00 94.81 98 MET A O 1
ATOM 761 N N . GLN A 1 99 ? 8.318 -6.477 -13.591 1.00 95.69 99 GLN A N 1
ATOM 762 C CA . GLN A 1 99 ? 9.579 -6.695 -14.293 1.00 95.69 99 GLN A CA 1
ATOM 763 C C . GLN A 1 99 ? 9.943 -8.186 -14.320 1.00 95.69 99 GLN A C 1
ATOM 765 O O . GLN A 1 99 ? 10.155 -8.753 -15.391 1.00 95.69 99 GLN A O 1
ATOM 770 N N . LYS A 1 100 ? 9.959 -8.846 -13.153 1.00 95.38 100 LYS A N 1
ATOM 771 C CA . LYS A 1 100 ? 10.309 -10.271 -13.035 1.00 95.38 100 LYS A CA 1
ATOM 772 C C . LYS A 1 100 ? 9.358 -11.165 -13.823 1.00 95.38 100 LYS A C 1
ATOM 774 O O . LYS A 1 100 ? 9.813 -12.059 -14.532 1.00 95.38 100 LYS A O 1
ATOM 779 N N . ASN A 1 101 ? 8.051 -10.924 -13.733 1.00 96.75 101 ASN A N 1
ATOM 780 C CA . ASN A 1 101 ? 7.058 -11.709 -14.466 1.00 96.75 101 ASN A CA 1
ATOM 781 C C . ASN A 1 101 ? 7.220 -11.552 -15.981 1.00 96.75 101 ASN A C 1
ATOM 783 O O . ASN A 1 101 ? 7.216 -12.542 -16.707 1.00 96.75 101 ASN A O 1
ATOM 787 N N . MET A 1 102 ? 7.410 -10.327 -16.465 1.00 97.44 102 MET A N 1
ATOM 788 C CA . MET A 1 102 ? 7.624 -10.075 -17.888 1.00 97.44 102 MET A CA 1
ATOM 789 C C . MET A 1 102 ? 8.953 -10.654 -18.386 1.00 97.44 102 MET A C 1
ATOM 791 O O . MET A 1 102 ? 8.999 -11.188 -19.493 1.00 97.44 102 MET A O 1
ATOM 795 N N . ALA A 1 103 ? 10.004 -10.628 -17.564 1.00 95.56 103 ALA A N 1
ATOM 796 C CA . ALA A 1 103 ? 11.275 -11.277 -17.875 1.00 95.56 103 ALA A CA 1
ATOM 797 C C . ALA A 1 103 ? 11.122 -12.802 -18.015 1.00 95.56 103 ALA A C 1
ATOM 799 O O . ALA A 1 103 ? 11.630 -13.382 -18.973 1.00 95.56 103 ALA A O 1
ATOM 800 N N . VAL A 1 104 ? 10.362 -13.450 -17.123 1.00 96.94 104 VAL A N 1
ATOM 801 C CA . VAL A 1 104 ? 10.044 -14.891 -17.215 1.00 96.94 104 VAL A CA 1
ATOM 802 C C . VAL A 1 104 ? 9.270 -15.220 -18.496 1.00 96.94 104 VAL A C 1
ATOM 804 O O . VAL A 1 104 ? 9.479 -16.277 -19.086 1.00 96.94 104 VAL A O 1
ATOM 807 N N . LEU A 1 105 ? 8.411 -14.309 -18.954 1.00 97.00 105 LEU A N 1
ATOM 808 C CA . LEU A 1 105 ? 7.663 -14.446 -20.207 1.00 97.00 105 LEU A CA 1
ATOM 809 C C . LEU A 1 105 ? 8.491 -14.108 -21.461 1.00 97.00 105 LEU A C 1
ATOM 811 O O . LEU A 1 105 ? 7.972 -14.204 -22.572 1.00 97.00 105 LEU A O 1
ATOM 815 N N . GLY A 1 106 ? 9.762 -13.726 -21.307 1.00 96.19 106 GLY A N 1
ATOM 816 C CA . GLY A 1 106 ? 10.658 -13.407 -22.419 1.00 96.19 106 GLY A CA 1
ATOM 817 C C . GLY A 1 106 ? 10.414 -12.038 -23.060 1.00 96.19 106 GLY A C 1
ATOM 818 O O . GLY A 1 106 ? 10.825 -11.822 -24.198 1.00 96.19 106 GLY A O 1
ATOM 819 N N . ALA A 1 107 ? 9.744 -11.113 -22.366 1.00 96.12 107 ALA A N 1
ATOM 820 C CA . ALA A 1 107 ? 9.559 -9.751 -22.860 1.00 96.12 107 ALA A CA 1
ATOM 821 C C . ALA A 1 107 ? 10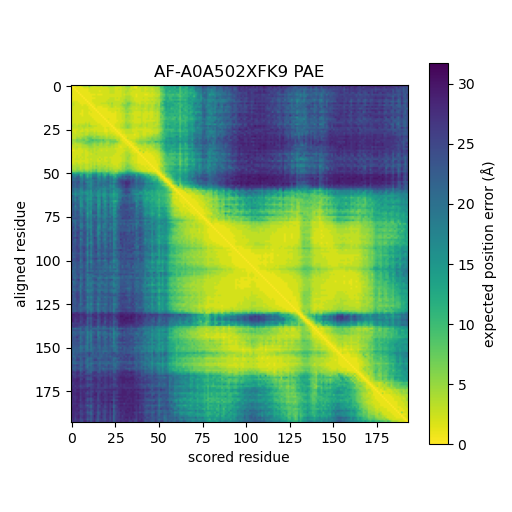.896 -8.996 -22.925 1.00 96.12 107 ALA A C 1
ATOM 823 O O . ALA A 1 107 ? 11.757 -9.165 -22.058 1.00 96.12 107 ALA A O 1
ATOM 824 N N . ALA A 1 108 ? 11.049 -8.110 -23.912 1.00 96.19 108 ALA A N 1
ATOM 825 C CA . ALA A 1 108 ? 12.221 -7.246 -24.012 1.00 96.19 108 ALA A CA 1
ATOM 826 C C . ALA A 1 108 ? 12.299 -6.279 -22.817 1.00 96.19 108 ALA A C 1
ATOM 828 O O . ALA A 1 108 ? 11.275 -5.778 -22.354 1.00 96.19 108 ALA A O 1
ATOM 829 N N . GLU A 1 109 ? 13.510 -5.967 -22.343 1.00 95.31 109 GLU A N 1
ATOM 830 C CA . GLU A 1 109 ? 13.708 -5.091 -21.174 1.00 95.31 109 GLU A CA 1
ATOM 831 C C . GLU A 1 109 ? 13.056 -3.710 -21.332 1.00 95.31 109 GLU A C 1
ATOM 833 O O . GLU A 1 109 ? 12.551 -3.154 -20.360 1.00 95.31 109 GLU A O 1
ATOM 838 N N . ILE A 1 110 ? 13.001 -3.167 -22.552 1.00 95.62 110 ILE A N 1
ATOM 839 C CA . ILE A 1 110 ? 12.356 -1.872 -22.797 1.00 95.62 110 ILE A CA 1
ATOM 840 C C . ILE A 1 110 ? 10.842 -1.935 -22.567 1.00 95.62 110 ILE A C 1
ATOM 842 O O . ILE A 1 110 ? 10.249 -0.990 -22.048 1.00 95.62 110 ILE A O 1
ATOM 846 N N . ASP A 1 111 ? 10.211 -3.060 -22.899 1.00 95.62 111 ASP A N 1
ATOM 847 C CA . ASP A 1 111 ? 8.781 -3.262 -22.677 1.00 95.62 111 ASP A CA 1
ATOM 848 C C . ASP A 1 111 ? 8.492 -3.567 -21.205 1.00 95.62 111 ASP A C 1
ATOM 850 O O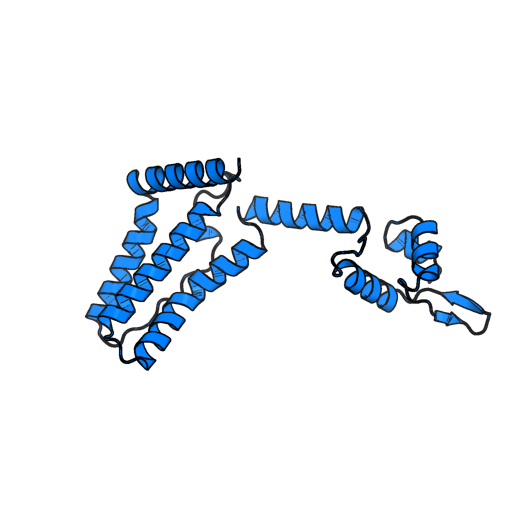 . ASP A 1 111 ? 7.483 -3.103 -20.675 1.00 95.62 111 ASP A O 1
ATOM 854 N N . GLN A 1 112 ? 9.414 -4.249 -20.515 1.00 96.25 112 GLN A N 1
ATOM 855 C CA . GLN A 1 112 ? 9.380 -4.378 -19.055 1.00 96.25 112 GLN A CA 1
ATOM 856 C C . GLN A 1 112 ? 9.422 -2.993 -18.391 1.00 96.25 112 GLN A C 1
ATOM 858 O O . GLN A 1 112 ? 8.567 -2.681 -17.566 1.00 96.25 112 GLN A O 1
ATOM 863 N N . ALA A 1 113 ? 10.363 -2.130 -18.790 1.00 93.62 113 ALA A N 1
ATOM 864 C CA . ALA A 1 113 ? 10.499 -0.780 -18.248 1.00 93.62 113 ALA A CA 1
ATOM 865 C C . ALA A 1 113 ? 9.247 0.074 -18.485 1.00 93.62 113 ALA A C 1
ATOM 867 O O . ALA A 1 113 ? 8.765 0.719 -17.556 1.00 93.62 113 ALA A O 1
ATOM 868 N N . ARG A 1 114 ? 8.669 0.032 -19.692 1.00 93.12 114 ARG A N 1
ATOM 869 C CA . ARG A 1 114 ? 7.400 0.712 -20.010 1.00 93.12 114 ARG A CA 1
ATOM 870 C C . ARG A 1 114 ? 6.245 0.238 -19.132 1.00 93.12 114 ARG A C 1
ATOM 872 O O . ARG A 1 114 ? 5.465 1.062 -18.661 1.00 93.12 114 ARG A O 1
ATOM 879 N N . ALA A 1 115 ? 6.135 -1.068 -18.900 1.00 93.19 115 ALA A N 1
ATOM 880 C CA . ALA A 1 115 ? 5.101 -1.622 -18.035 1.00 93.19 115 ALA A CA 1
ATOM 881 C C . ALA A 1 115 ? 5.291 -1.196 -16.573 1.00 93.19 115 ALA A C 1
ATOM 883 O O . ALA A 1 115 ? 4.317 -0.820 -15.921 1.00 93.19 115 ALA A O 1
ATOM 884 N N . CYS A 1 116 ? 6.531 -1.192 -16.075 1.00 93.62 116 CYS A N 1
ATOM 885 C CA . CYS A 1 116 ? 6.844 -0.692 -14.737 1.00 93.62 116 CYS A CA 1
ATOM 886 C C . CYS A 1 116 ? 6.461 0.784 -14.588 1.00 93.62 116 CYS A C 1
ATOM 888 O O . CYS A 1 116 ? 5.757 1.109 -13.640 1.00 93.62 116 CYS A O 1
ATOM 890 N N . VAL A 1 117 ? 6.823 1.645 -15.551 1.00 90.56 117 VAL A N 1
ATOM 891 C CA . VAL A 1 117 ? 6.390 3.056 -15.571 1.00 90.56 117 VAL A CA 1
ATOM 892 C C . VAL A 1 117 ? 4.864 3.145 -15.518 1.00 90.56 117 VAL A C 1
ATOM 894 O O . VAL A 1 117 ? 4.318 3.836 -14.668 1.00 90.56 117 VAL A O 1
ATOM 897 N N . ALA A 1 118 ? 4.147 2.406 -16.370 1.00 88.88 118 ALA A N 1
ATOM 898 C CA . ALA A 1 118 ? 2.686 2.441 -16.381 1.00 88.88 118 ALA A CA 1
ATOM 899 C C . ALA A 1 118 ? 2.067 2.052 -15.023 1.00 88.88 118 ALA A C 1
ATOM 901 O O . ALA A 1 118 ? 1.105 2.686 -14.589 1.00 88.88 118 ALA A O 1
ATOM 902 N N . LEU A 1 119 ? 2.625 1.057 -14.327 1.00 90.19 119 LEU A N 1
ATOM 903 C CA . LEU A 1 119 ? 2.167 0.656 -12.994 1.00 90.19 119 LEU A CA 1
ATOM 904 C C . LEU A 1 119 ? 2.468 1.694 -11.914 1.00 90.19 119 LEU A C 1
ATOM 906 O O . LEU A 1 119 ? 1.593 1.966 -11.085 1.00 90.19 119 LEU A O 1
ATOM 910 N N . SER A 1 120 ? 3.668 2.279 -11.917 1.00 88.88 120 SER A N 1
ATOM 911 C CA . SER A 1 120 ? 4.018 3.373 -11.005 1.00 88.88 120 SER A CA 1
ATOM 912 C C . SER A 1 120 ? 3.044 4.538 -11.200 1.00 88.88 120 SER A C 1
ATOM 914 O O . SER A 1 120 ? 2.484 5.050 -10.230 1.00 88.88 120 SER A O 1
ATOM 916 N N . ASN A 1 121 ? 2.699 4.847 -12.455 1.00 84.44 121 ASN A N 1
ATOM 917 C CA . ASN A 1 121 ? 1.722 5.881 -12.796 1.00 84.44 121 ASN A CA 1
ATOM 918 C C . ASN A 1 121 ? 0.335 5.547 -12.259 1.00 84.44 121 ASN A C 1
ATOM 920 O O . ASN A 1 121 ? -0.259 6.354 -11.550 1.00 84.44 121 ASN A O 1
ATOM 924 N N . MET A 1 122 ? -0.182 4.352 -12.558 1.00 85.38 122 MET A N 1
ATOM 925 C CA . MET A 1 122 ? -1.484 3.905 -12.054 1.00 85.38 122 MET A CA 1
ATOM 926 C C . MET A 1 122 ? -1.550 3.958 -10.526 1.00 85.38 122 MET A C 1
ATOM 928 O O . MET A 1 122 ? -2.569 4.358 -9.969 1.00 85.38 122 MET A O 1
ATOM 932 N N . THR A 1 123 ? -0.459 3.604 -9.847 1.00 88.44 123 THR A N 1
ATOM 933 C CA . THR A 1 123 ? -0.379 3.666 -8.385 1.00 88.44 123 THR A CA 1
ATOM 934 C C . THR A 1 123 ? -0.413 5.106 -7.880 1.00 88.44 123 THR A C 1
ATOM 936 O O . THR A 1 123 ? -1.160 5.389 -6.947 1.00 88.44 123 THR A O 1
ATOM 939 N N . GLY A 1 124 ? 0.318 6.028 -8.515 1.00 83.31 124 GLY A N 1
ATOM 940 C CA . GLY A 1 124 ? 0.265 7.458 -8.194 1.00 83.31 124 GLY A CA 1
ATOM 941 C C . GLY A 1 124 ? -1.120 8.075 -8.428 1.00 83.31 124 GLY A C 1
ATOM 942 O O . GLY A 1 124 ? -1.601 8.852 -7.599 1.00 83.31 124 GLY A O 1
ATOM 943 N N . TYR A 1 125 ? -1.813 7.672 -9.497 1.00 79.19 125 TYR A N 1
ATOM 944 C CA . TYR A 1 125 ? -3.202 8.074 -9.745 1.00 79.19 125 TYR A CA 1
ATOM 945 C C . TYR A 1 125 ? -4.144 7.564 -8.655 1.00 79.19 125 TYR A C 1
ATOM 947 O O . TYR A 1 125 ? -4.907 8.344 -8.092 1.00 79.19 125 TYR A O 1
ATOM 955 N N . LEU A 1 126 ? -4.069 6.275 -8.313 1.00 82.69 126 LEU A N 1
ATOM 956 C CA . LEU A 1 126 ? -4.886 5.684 -7.251 1.00 82.69 126 LEU A CA 1
ATOM 957 C C . LEU A 1 126 ? -4.607 6.330 -5.890 1.00 82.69 126 LEU A C 1
ATOM 959 O O . LEU A 1 126 ? -5.548 6.605 -5.148 1.00 82.69 126 LEU A O 1
ATOM 963 N N . ALA A 1 127 ? -3.336 6.601 -5.581 1.00 83.69 127 ALA A N 1
ATOM 964 C CA . ALA A 1 127 ? -2.932 7.347 -4.396 1.00 83.69 127 ALA A CA 1
ATOM 965 C C . ALA A 1 127 ? -3.641 8.702 -4.353 1.00 83.69 127 ALA A C 1
ATOM 967 O O . ALA A 1 127 ? -4.387 8.972 -3.419 1.00 83.69 127 ALA A O 1
ATOM 968 N N . THR A 1 128 ? -3.517 9.494 -5.415 1.00 78.94 128 THR A N 1
ATOM 969 C CA . THR A 1 128 ? -4.144 10.820 -5.512 1.00 78.94 128 THR A CA 1
ATOM 970 C C . THR A 1 128 ? -5.669 10.765 -5.411 1.00 78.94 128 THR A C 1
ATOM 972 O O . THR A 1 128 ? -6.257 11.550 -4.677 1.00 78.94 128 THR A O 1
ATOM 975 N N . MET A 1 129 ? -6.320 9.820 -6.095 1.00 75.81 129 MET A N 1
ATOM 976 C CA . MET A 1 129 ? -7.783 9.709 -6.103 1.00 75.81 129 MET A CA 1
ATOM 977 C C . MET A 1 129 ? -8.361 9.303 -4.747 1.00 75.81 129 MET A C 1
ATOM 979 O O . MET A 1 129 ? -9.410 9.801 -4.352 1.00 75.81 129 MET A O 1
ATOM 983 N N . VAL A 1 130 ? -7.718 8.360 -4.050 1.00 76.31 130 VAL A N 1
ATOM 984 C CA . VAL A 1 130 ? -8.227 7.856 -2.763 1.00 76.31 130 VAL A CA 1
ATOM 985 C C . VAL A 1 130 ? -7.789 8.735 -1.592 1.00 76.31 130 VAL A C 1
ATOM 987 O O . VAL A 1 130 ? -8.316 8.610 -0.482 1.00 76.31 130 VAL A O 1
ATOM 990 N N . PHE A 1 131 ? -6.837 9.632 -1.824 1.00 73.19 131 PHE A N 1
ATOM 991 C CA . PHE A 1 131 ? -6.427 10.641 -0.870 1.00 73.19 131 PHE A CA 1
ATOM 992 C C . PHE A 1 131 ? -7.559 11.667 -0.654 1.00 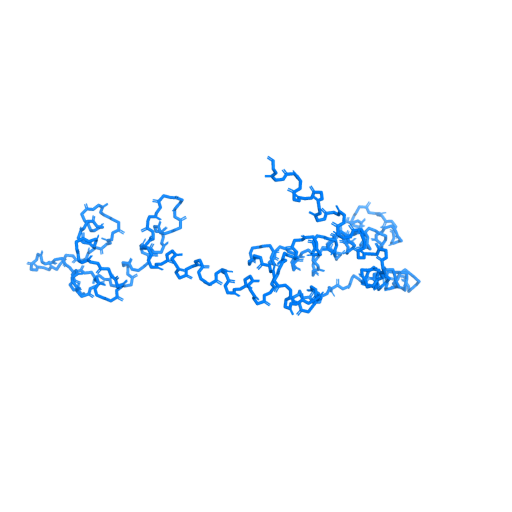73.19 131 PHE A C 1
ATOM 994 O O . PHE A 1 131 ? -7.592 12.754 -1.223 1.00 73.19 131 PHE A O 1
ATOM 1001 N N . GLU A 1 132 ? -8.534 11.293 0.175 1.00 64.31 132 GLU A N 1
ATOM 1002 C CA . GLU A 1 132 ? -9.708 12.103 0.490 1.00 64.31 132 GLU A CA 1
ATOM 1003 C C . GLU A 1 132 ? -9.411 13.189 1.545 1.00 64.31 132 GLU A C 1
ATOM 1005 O O . GLU A 1 132 ? -9.030 12.921 2.690 1.00 64.31 132 GLU A O 1
ATOM 1010 N N . GLU A 1 133 ? -9.712 14.432 1.158 1.00 51.75 133 GLU A N 1
ATOM 1011 C CA . GLU A 1 133 ? -10.391 15.493 1.929 1.00 51.75 133 GLU A CA 1
ATOM 1012 C C . GLU A 1 133 ? -9.823 16.019 3.257 1.00 51.75 133 GLU A C 1
ATOM 1014 O O . GLU A 1 133 ? -10.339 17.010 3.778 1.00 51.75 133 GLU A O 1
ATOM 1019 N N . THR A 1 134 ? -8.754 15.473 3.829 1.00 48.91 134 THR A N 1
ATOM 1020 C CA . THR A 1 134 ? -8.291 15.994 5.133 1.00 48.91 134 THR A CA 1
ATOM 1021 C C . THR A 1 134 ? -7.550 17.329 5.043 1.00 48.91 134 THR A C 1
ATOM 1023 O O . THR A 1 134 ? -7.305 17.936 6.086 1.00 48.91 134 THR A O 1
ATOM 1026 N N . ARG A 1 135 ? -7.236 17.836 3.835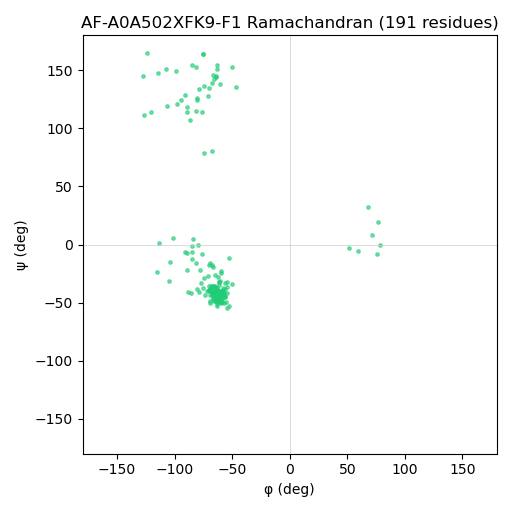 1.00 51.19 135 ARG A N 1
ATOM 1027 C CA . ARG A 1 135 ? -6.554 19.125 3.534 1.00 51.19 135 ARG A CA 1
ATOM 1028 C C . ARG A 1 135 ? -5.228 19.382 4.277 1.00 51.19 135 ARG A C 1
ATOM 1030 O O . ARG A 1 135 ? -4.603 20.418 4.056 1.00 51.19 135 ARG A O 1
ATOM 1037 N N . LYS A 1 136 ? -4.805 18.484 5.169 1.00 53.03 136 LYS A N 1
ATOM 1038 C CA . LYS A 1 136 ? -3.643 18.644 6.051 1.00 53.03 136 LYS A CA 1
ATOM 1039 C C . LYS A 1 136 ? -2.364 18.154 5.403 1.00 53.03 136 LYS A C 1
ATOM 1041 O O . LYS A 1 136 ? -1.341 18.817 5.525 1.00 53.03 136 LYS A O 1
ATOM 1046 N N . VAL A 1 137 ? -2.433 17.026 4.707 1.00 53.88 137 VAL A N 1
ATOM 1047 C CA . VAL A 1 137 ? -1.335 16.553 3.875 1.00 53.88 137 VAL A CA 1
ATOM 1048 C C . VAL A 1 137 ? -1.662 16.977 2.444 1.00 53.88 137 VAL A C 1
ATOM 1050 O O . VAL A 1 137 ? -2.749 16.705 1.951 1.00 53.88 137 VAL A O 1
ATOM 1053 N N . ARG A 1 138 ? -0.781 17.764 1.821 1.00 63.28 138 ARG A N 1
ATOM 1054 C CA . ARG A 1 138 ? -0.946 18.190 0.418 1.00 63.28 138 ARG A CA 1
ATOM 1055 C C . ARG A 1 138 ? -0.322 17.209 -0.564 1.00 63.28 138 ARG A C 1
ATOM 1057 O O . ARG A 1 138 ? -0.711 17.200 -1.720 1.00 63.28 138 ARG A O 1
ATOM 1064 N N . ASP A 1 139 ? 0.625 16.407 -0.087 1.00 75.50 139 ASP A N 1
ATOM 1065 C CA . ASP A 1 139 ? 1.389 15.482 -0.907 1.00 75.50 139 ASP A CA 1
ATOM 1066 C C . ASP A 1 139 ? 1.305 14.069 -0.324 1.00 75.50 139 ASP A C 1
ATOM 1068 O O . ASP A 1 139 ? 1.848 13.778 0.748 1.00 75.50 139 ASP A O 1
ATOM 1072 N N . TRP A 1 140 ? 0.618 13.185 -1.045 1.00 79.00 140 TRP A N 1
ATOM 1073 C CA . TRP A 1 140 ? 0.454 11.782 -0.684 1.00 79.00 140 TRP A CA 1
ATOM 1074 C C . TRP A 1 140 ? 1.789 11.035 -0.567 1.00 79.00 140 TRP A C 1
ATOM 1076 O O . TRP A 1 140 ? 1.873 10.060 0.185 1.00 79.00 140 TRP A O 1
ATOM 1086 N N . ARG A 1 141 ? 2.847 11.498 -1.247 1.00 79.88 141 ARG A N 1
ATOM 1087 C CA . ARG A 1 141 ? 4.181 10.875 -1.229 1.00 79.88 141 ARG A CA 1
ATOM 1088 C C . ARG A 1 141 ? 4.802 10.885 0.158 1.00 79.88 141 ARG A C 1
ATOM 1090 O O . ARG A 1 141 ? 5.563 9.984 0.475 1.00 79.88 141 ARG A O 1
ATOM 1097 N N . THR A 1 142 ? 4.441 11.862 0.991 1.00 82.06 142 THR A N 1
ATOM 1098 C CA . THR A 1 142 ? 4.946 11.994 2.370 1.00 82.06 142 THR A CA 1
ATOM 1099 C C . THR A 1 142 ? 4.416 10.921 3.321 1.00 82.06 142 THR A C 1
ATOM 1101 O O . THR A 1 142 ? 4.971 10.712 4.398 1.00 82.06 142 THR A O 1
ATOM 1104 N N . VAL A 1 143 ? 3.330 10.251 2.933 1.00 83.12 143 VAL A N 1
ATOM 1105 C CA . VAL A 1 143 ? 2.623 9.257 3.749 1.00 83.12 143 VAL A CA 1
ATO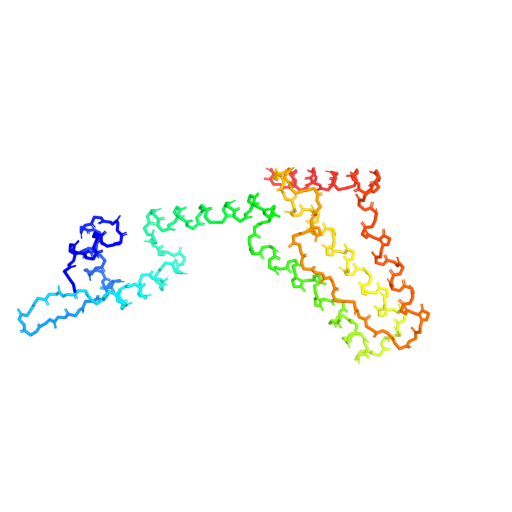M 1106 C C . VAL A 1 143 ? 2.912 7.840 3.267 1.00 83.12 143 VAL A C 1
ATOM 1108 O O . VAL A 1 143 ? 2.895 6.894 4.058 1.00 83.12 143 VAL A O 1
ATOM 1111 N N . LEU A 1 144 ? 3.143 7.685 1.965 1.00 85.88 144 LEU A N 1
ATOM 1112 C CA . LEU A 1 144 ? 3.469 6.401 1.371 1.00 85.88 144 LEU A CA 1
ATOM 1113 C C . LEU A 1 144 ? 4.950 6.064 1.548 1.00 85.88 144 LEU A C 1
ATOM 1115 O O . LEU A 1 144 ? 5.809 6.938 1.614 1.00 85.88 144 LEU A O 1
ATOM 1119 N N . GLN A 1 145 ? 5.245 4.770 1.572 1.00 87.50 145 GLN A N 1
ATOM 1120 C CA . GLN A 1 145 ? 6.611 4.272 1.498 1.00 87.50 145 GLN A CA 1
ATOM 1121 C C . GLN A 1 145 ? 7.249 4.654 0.160 1.00 87.50 145 GLN A C 1
ATOM 1123 O O . GLN A 1 145 ? 6.558 4.878 -0.839 1.00 87.50 145 GLN A O 1
ATOM 1128 N N . GLU A 1 146 ? 8.575 4.748 0.163 1.00 84.69 146 GLU A N 1
ATOM 1129 C CA . GLU A 1 146 ? 9.355 4.998 -1.043 1.00 84.69 146 GLU A CA 1
ATOM 1130 C C . GLU A 1 146 ? 9.204 3.823 -2.022 1.00 84.69 146 GLU A C 1
ATOM 1132 O O . GLU A 1 146 ? 9.046 2.662 -1.621 1.00 84.69 146 GLU A O 1
ATOM 1137 N N . GLU A 1 147 ? 9.184 4.141 -3.313 1.00 83.31 147 GLU A N 1
ATOM 1138 C CA . GLU A 1 147 ? 9.098 3.139 -4.369 1.00 83.31 147 GLU A CA 1
ATOM 1139 C C . GLU A 1 147 ? 10.411 2.354 -4.452 1.00 83.31 147 GLU A C 1
ATOM 1141 O O . GLU A 1 147 ? 11.498 2.930 -4.437 1.00 83.31 147 GLU A O 1
ATOM 1146 N N . ILE A 1 148 ? 10.321 1.025 -4.556 1.00 84.88 148 ILE A N 1
ATOM 1147 C CA . ILE A 1 148 ? 11.496 0.211 -4.869 1.00 84.88 148 ILE A CA 1
ATOM 1148 C C . ILE A 1 148 ? 11.614 0.166 -6.381 1.00 84.88 148 ILE A C 1
ATOM 1150 O O . ILE A 1 148 ? 10.850 -0.509 -7.074 1.00 84.88 148 ILE A O 1
ATOM 1154 N N . HIS A 1 149 ? 12.603 0.890 -6.885 1.00 86.31 149 HIS A N 1
ATOM 1155 C CA . HIS A 1 149 ? 12.869 0.937 -8.308 1.00 86.31 149 HIS A CA 1
ATOM 1156 C C . HIS A 1 149 ? 13.459 -0.399 -8.805 1.00 86.31 149 HIS A C 1
ATOM 1158 O O . HIS A 1 149 ? 14.460 -0.871 -8.255 1.00 86.31 149 HIS A O 1
ATOM 1164 N N . PRO A 1 150 ? 12.881 -1.009 -9.858 1.00 89.50 150 PRO A N 1
ATOM 1165 C CA . PRO A 1 150 ? 13.440 -2.178 -10.515 1.00 89.50 150 PRO A CA 1
ATOM 1166 C C . PRO A 1 150 ? 14.800 -1.861 -11.146 1.00 89.50 150 PRO A C 1
ATOM 1168 O O . PRO A 1 150 ? 15.082 -0.732 -11.568 1.00 89.50 150 PRO A O 1
ATOM 1171 N N . THR A 1 151 ? 15.643 -2.888 -11.219 1.00 92.06 151 THR A N 1
ATOM 1172 C CA . THR A 1 151 ? 16.990 -2.806 -11.787 1.00 92.06 151 THR A CA 1
ATOM 1173 C C . THR A 1 151 ? 17.032 -3.491 -13.146 1.00 92.06 151 THR A C 1
ATOM 1175 O O . THR A 1 151 ? 16.776 -4.687 -13.264 1.00 92.06 151 THR A O 1
ATOM 1178 N N . PHE A 1 152 ? 17.359 -2.738 -14.189 1.00 92.56 152 PHE A N 1
ATOM 1179 C CA . PHE A 1 152 ? 17.503 -3.228 -15.561 1.00 92.56 152 PHE A CA 1
ATOM 1180 C C . PHE A 1 152 ? 18.976 -3.469 -15.891 1.00 92.56 152 PHE A C 1
ATOM 1182 O O . PHE A 1 152 ? 19.857 -2.790 -15.354 1.00 92.56 152 PHE A O 1
ATOM 1189 N N . THR A 1 153 ? 19.271 -4.439 -16.765 1.00 92.94 153 THR A N 1
ATOM 1190 C CA . THR A 1 153 ? 20.670 -4.718 -17.126 1.00 92.94 153 THR A CA 1
ATOM 1191 C C . THR A 1 153 ? 21.236 -3.664 -18.071 1.00 92.94 153 THR A C 1
ATOM 1193 O O . THR A 1 153 ? 22.396 -3.264 -17.924 1.00 92.94 153 THR A O 1
ATOM 1196 N N . ALA A 1 154 ? 20.427 -3.166 -19.008 1.00 93.56 154 ALA A N 1
ATOM 1197 C CA . ALA A 1 154 ? 20.837 -2.114 -19.925 1.00 93.56 154 ALA A CA 1
ATOM 1198 C C . ALA A 1 154 ? 20.753 -0.719 -19.268 1.00 93.56 154 ALA A C 1
ATOM 1200 O O . ALA A 1 154 ? 19.718 -0.305 -18.740 1.00 93.56 154 ALA A O 1
ATOM 1201 N N . LYS A 1 155 ? 21.866 0.032 -19.297 1.00 94.12 155 LYS A N 1
ATOM 1202 C CA . LYS A 1 155 ? 21.982 1.349 -18.632 1.00 94.12 155 LYS A CA 1
ATOM 1203 C C . LYS A 1 155 ? 21.058 2.414 -19.226 1.00 94.12 155 LYS A C 1
ATOM 1205 O O . LYS A 1 155 ? 20.561 3.266 -18.498 1.00 94.12 155 LYS A O 1
ATOM 1210 N N . ASP A 1 156 ? 20.856 2.381 -20.535 1.00 94.06 156 ASP A N 1
ATOM 1211 C CA . ASP A 1 156 ? 19.929 3.240 -21.270 1.00 94.06 156 ASP A CA 1
ATOM 1212 C C . ASP A 1 156 ? 18.474 2.976 -20.863 1.00 94.06 156 ASP A C 1
ATOM 1214 O O . ASP A 1 156 ? 17.710 3.920 -20.674 1.00 94.06 156 ASP A O 1
ATOM 1218 N N . ILE A 1 157 ? 18.113 1.714 -20.623 1.00 92.50 157 ILE A N 1
ATOM 1219 C CA . ILE A 1 157 ? 16.780 1.333 -20.138 1.00 92.50 157 ILE A CA 1
ATOM 1220 C C . ILE A 1 157 ? 16.590 1.748 -18.675 1.00 92.50 157 ILE A C 1
ATOM 1222 O O . ILE A 1 157 ? 15.541 2.287 -18.321 1.00 92.50 157 ILE A O 1
ATOM 1226 N N . GLN A 1 158 ? 17.618 1.586 -17.835 1.00 93.25 158 GLN A N 1
ATOM 1227 C CA . GLN A 1 158 ? 17.592 2.101 -16.464 1.00 93.25 158 GLN A CA 1
ATOM 1228 C C . GLN A 1 158 ? 17.390 3.625 -16.439 1.00 93.25 158 GLN A C 1
ATOM 1230 O O . GLN A 1 158 ? 16.593 4.124 -15.644 1.00 93.25 158 GLN A O 1
ATOM 1235 N N . ALA A 1 159 ? 18.086 4.359 -17.314 1.00 90.50 159 ALA A N 1
ATOM 1236 C CA . ALA A 1 159 ? 17.938 5.807 -17.442 1.00 90.50 159 ALA A CA 1
ATOM 1237 C C . ALA A 1 159 ? 16.542 6.198 -17.953 1.00 90.50 159 ALA A C 1
ATOM 1239 O O . ALA A 1 159 ? 15.932 7.114 -17.405 1.00 90.50 159 ALA A O 1
ATOM 1240 N N . TYR A 1 160 ? 16.008 5.470 -18.942 1.00 92.44 160 TYR A N 1
ATOM 1241 C CA . TYR A 1 160 ? 14.642 5.652 -19.434 1.00 92.44 160 TYR A CA 1
ATOM 1242 C C . TYR A 1 160 ? 13.613 5.498 -18.308 1.00 92.44 160 TYR A C 1
ATOM 1244 O O . TYR A 1 160 ? 12.777 6.382 -18.121 1.00 92.44 160 TYR A O 1
ATOM 1252 N N . TYR A 1 161 ? 13.689 4.413 -17.533 1.00 90.56 161 TYR A N 1
ATOM 1253 C CA . TYR A 1 161 ? 12.775 4.184 -16.414 1.00 90.56 161 TYR A CA 1
ATOM 1254 C C . TYR A 1 161 ? 12.877 5.306 -15.367 1.00 90.56 161 TYR A C 1
ATOM 1256 O O . TYR A 1 161 ? 11.859 5.898 -15.012 1.00 90.56 161 TYR A O 1
ATOM 1264 N N . ALA A 1 162 ? 14.094 5.657 -14.934 1.00 88.62 162 ALA A N 1
ATOM 1265 C CA . ALA A 1 162 ? 14.309 6.692 -13.920 1.00 88.62 162 ALA A CA 1
ATOM 1266 C C . ALA A 1 162 ? 13.766 8.069 -14.346 1.00 88.62 162 ALA A C 1
ATOM 1268 O O . ALA A 1 162 ? 13.146 8.762 -13.541 1.00 88.62 162 ALA A O 1
ATOM 1269 N N . GLN A 1 163 ? 13.954 8.449 -15.613 1.00 89.31 163 GLN A N 1
ATOM 1270 C CA . GLN A 1 163 ? 13.434 9.708 -16.145 1.00 89.31 163 GLN A CA 1
ATOM 1271 C C . GLN A 1 163 ? 11.898 9.733 -16.144 1.00 89.31 163 GLN A C 1
ATOM 1273 O O . GLN A 1 163 ? 11.294 10.679 -15.648 1.00 89.31 163 GLN A O 1
ATOM 1278 N N . ASN A 1 164 ? 11.261 8.676 -16.655 1.00 85.62 164 ASN A N 1
ATOM 1279 C CA . ASN A 1 164 ? 9.811 8.669 -16.861 1.00 85.62 164 ASN A CA 1
ATOM 1280 C C . ASN A 1 164 ? 9.012 8.510 -15.559 1.00 85.62 164 ASN A C 1
ATOM 1282 O O . ASN A 1 164 ? 7.898 9.019 -15.476 1.00 85.62 164 ASN A O 1
ATOM 1286 N N . VAL A 1 165 ? 9.555 7.837 -14.538 1.00 82.25 165 VAL A N 1
ATOM 1287 C CA . VAL A 1 165 ? 8.907 7.786 -13.214 1.00 82.25 165 VAL A CA 1
ATOM 1288 C C . VAL A 1 165 ? 8.975 9.146 -12.517 1.00 82.25 165 VAL A C 1
ATOM 1290 O O . VAL A 1 165 ? 7.982 9.585 -11.940 1.00 82.25 165 VAL A O 1
ATOM 1293 N N . SER A 1 166 ? 10.099 9.861 -12.640 1.00 76.06 166 SER A N 1
ATOM 1294 C CA . SER A 1 166 ? 10.232 11.211 -12.081 1.00 76.06 166 SER A CA 1
ATOM 1295 C C . SER A 1 166 ? 9.268 12.207 -12.733 1.00 76.06 166 SER A C 1
ATOM 1297 O O . SER A 1 166 ? 8.636 12.997 -12.034 1.00 76.06 166 SER A O 1
ATOM 1299 N N . ASP A 1 167 ? 9.088 12.137 -14.055 1.00 71.31 167 ASP A N 1
ATOM 1300 C CA . ASP A 1 167 ? 8.147 13.004 -14.776 1.00 71.31 167 ASP A CA 1
ATOM 1301 C C . ASP A 1 167 ? 6.699 12.821 -14.298 1.00 71.31 167 ASP A C 1
ATOM 1303 O O . ASP A 1 167 ? 5.921 13.772 -14.283 1.00 71.31 167 ASP A O 1
ATOM 1307 N N . VAL A 1 168 ? 6.335 11.617 -13.861 1.00 63.41 168 VAL A N 1
ATOM 1308 C CA . VAL A 1 168 ? 4.983 11.300 -13.383 1.00 63.41 168 VAL A CA 1
ATOM 1309 C C . VAL A 1 168 ? 4.766 11.791 -11.964 1.00 63.41 168 VAL A C 1
ATOM 1311 O O . VAL A 1 168 ? 3.702 12.338 -11.660 1.00 63.41 168 VAL A O 1
ATOM 1314 N N . GLU A 1 169 ? 5.766 11.635 -11.098 1.00 66.75 169 GLU A N 1
ATOM 1315 C CA . GLU A 1 169 ? 5.727 12.270 -9.788 1.00 66.75 169 GLU A CA 1
ATOM 1316 C C . GLU A 1 169 ? 5.596 13.791 -9.961 1.00 66.75 169 GLU A C 1
ATOM 1318 O O . GLU A 1 169 ? 4.733 14.402 -9.348 1.00 66.75 169 GLU A O 1
ATOM 1323 N N . ASN A 1 170 ? 6.297 14.402 -10.909 1.00 70.94 170 ASN A N 1
ATOM 1324 C CA . ASN A 1 170 ? 6.201 15.847 -11.118 1.00 70.94 170 ASN A CA 1
ATOM 1325 C C . ASN A 1 170 ? 4.932 16.294 -11.875 1.00 70.94 170 ASN A C 1
ATOM 1327 O O . ASN A 1 170 ? 4.523 17.448 -11.757 1.00 70.94 170 ASN A O 1
ATOM 1331 N N . TRP A 1 171 ? 4.274 15.419 -12.646 1.00 68.00 171 TRP A N 1
ATOM 1332 C CA . TRP A 1 171 ? 3.101 15.787 -13.452 1.00 68.00 171 TRP A CA 1
ATOM 1333 C C . TRP A 1 171 ? 1.902 16.218 -12.597 1.00 68.00 171 TRP A C 1
ATOM 1335 O O . TRP A 1 171 ? 1.209 17.169 -12.957 1.00 68.00 171 TRP A O 1
ATOM 1345 N N . LEU A 1 172 ? 1.687 15.590 -11.439 1.00 61.75 172 LEU A N 1
ATOM 1346 C CA . LEU A 1 172 ? 0.631 15.993 -10.496 1.00 61.75 172 LEU A CA 1
ATOM 1347 C C . LEU A 1 172 ? 0.873 17.374 -9.869 1.00 61.75 172 LEU A C 1
ATOM 1349 O O . LEU A 1 172 ? -0.068 18.007 -9.394 1.00 61.75 172 LEU A O 1
ATOM 1353 N N . ASP A 1 173 ? 2.113 17.859 -9.906 1.00 67.81 173 ASP A N 1
ATOM 1354 C CA . ASP A 1 173 ? 2.467 19.193 -9.427 1.00 67.81 173 ASP A CA 1
ATOM 1355 C C . ASP A 1 173 ? 2.225 20.265 -10.512 1.00 67.81 173 ASP A C 1
ATOM 1357 O O . ASP A 1 173 ? 2.325 21.465 -10.247 1.00 67.81 173 ASP A O 1
ATOM 1361 N N . THR A 1 174 ? 1.869 19.852 -11.736 1.00 72.69 174 THR A N 1
ATOM 1362 C CA . THR A 1 174 ? 1.480 20.755 -12.828 1.00 72.69 174 THR A CA 1
ATOM 1363 C C . THR A 1 174 ? -0.002 21.119 -12.761 1.00 72.69 174 THR A C 1
ATOM 1365 O O . THR A 1 174 ? -0.831 20.341 -12.290 1.00 72.69 174 THR A O 1
ATOM 1368 N N . THR A 1 175 ? -0.366 22.281 -13.313 1.00 72.44 175 THR A N 1
ATOM 1369 C CA . THR A 1 175 ? -1.765 22.737 -13.401 1.00 72.44 175 THR A CA 1
ATOM 1370 C C . THR A 1 175 ? -2.668 21.707 -14.084 1.00 72.44 175 THR A C 1
ATOM 1372 O O . THR A 1 175 ? -3.759 21.431 -13.602 1.00 72.44 175 THR A O 1
ATOM 1375 N N . ALA A 1 176 ? -2.189 21.076 -15.160 1.00 69.38 176 ALA A N 1
ATOM 1376 C CA . ALA A 1 176 ? -2.944 20.053 -15.883 1.00 69.38 176 ALA A CA 1
ATOM 1377 C C . ALA A 1 176 ? -3.143 18.769 -15.055 1.00 69.38 176 ALA A C 1
ATOM 1379 O O . ALA A 1 176 ? -4.201 18.145 -15.126 1.00 69.38 176 ALA A O 1
ATOM 1380 N N . GLY A 1 177 ? -2.139 18.383 -14.261 1.00 67.44 177 GLY A N 1
ATOM 1381 C CA . GLY A 1 177 ? -2.250 17.258 -13.333 1.00 67.44 177 GLY A CA 1
ATOM 1382 C C . GLY A 1 177 ? -3.290 17.508 -12.243 1.00 67.44 177 GLY A C 1
ATOM 1383 O O . GLY A 1 177 ? -4.087 16.620 -11.942 1.00 67.44 177 GLY A O 1
ATOM 1384 N N . GLN A 1 178 ? -3.336 18.733 -11.713 1.00 67.81 178 GLN A N 1
ATOM 1385 C CA . GLN A 1 178 ? -4.329 19.153 -10.719 1.00 67.81 178 GLN A CA 1
ATOM 1386 C C . GLN A 1 178 ? -5.749 19.190 -11.299 1.00 67.81 178 GLN A C 1
ATOM 1388 O O . GLN A 1 178 ? -6.656 18.606 -10.714 1.00 67.81 178 GLN A O 1
ATOM 1393 N N . GLU A 1 179 ? -5.939 19.783 -12.481 1.00 69.81 179 GLU A N 1
ATOM 1394 C CA . GLU A 1 179 ? -7.246 19.845 -13.155 1.00 69.81 179 GLU A CA 1
ATOM 1395 C C . GLU A 1 179 ? -7.813 18.450 -13.467 1.00 69.81 179 GLU A C 1
ATOM 1397 O O . GLU A 1 179 ? -9.006 18.199 -13.293 1.00 69.81 179 GLU A O 1
ATOM 1402 N N . MET A 1 180 ? -6.962 17.517 -13.903 1.00 66.62 180 MET A N 1
ATOM 1403 C CA . MET A 1 180 ? -7.374 16.139 -14.172 1.00 66.62 180 MET A CA 1
ATOM 1404 C C . MET A 1 180 ? -7.717 15.379 -12.883 1.00 66.62 180 MET A C 1
ATOM 1406 O O . MET A 1 180 ? -8.680 14.608 -12.866 1.00 66.62 180 MET A O 1
ATOM 1410 N N . ALA A 1 181 ? -6.959 15.602 -11.805 1.00 64.12 181 ALA A N 1
ATOM 1411 C CA . ALA A 1 181 ? -7.255 15.025 -10.497 1.00 64.12 181 ALA A CA 1
ATOM 1412 C C . ALA A 1 181 ? -8.616 15.510 -9.969 1.00 64.12 181 ALA A C 1
ATOM 1414 O O . ALA A 1 181 ? -9.429 14.681 -9.558 1.00 64.12 181 ALA A O 1
ATOM 1415 N N . ASP A 1 182 ? -8.897 16.813 -10.066 1.00 67.62 182 ASP A N 1
ATOM 1416 C CA . ASP A 1 182 ? -10.181 17.405 -9.671 1.00 67.62 182 ASP A CA 1
ATOM 1417 C C . ASP A 1 182 ? -11.347 16.817 -10.484 1.00 67.62 182 ASP A C 1
ATOM 1419 O O . ASP A 1 182 ? -12.359 16.397 -9.921 1.00 67.62 182 ASP A O 1
ATOM 1423 N N . LEU A 1 183 ? -11.185 16.687 -11.805 1.00 71.69 183 LEU A N 1
ATOM 1424 C CA . LEU A 1 183 ? -12.219 16.141 -12.691 1.00 71.69 183 LEU A CA 1
ATOM 1425 C C . LEU A 1 183 ? -12.529 14.663 -12.403 1.00 71.69 183 LEU A C 1
ATOM 1427 O O . LEU A 1 183 ? -13.684 14.232 -12.468 1.00 71.69 183 LEU A O 1
ATOM 1431 N N . MET A 1 184 ? -11.512 13.871 -12.059 1.00 64.12 184 MET A N 1
ATOM 1432 C CA . MET A 1 184 ? -11.702 12.481 -11.637 1.00 64.12 184 MET A CA 1
ATOM 1433 C C . MET A 1 184 ? -12.373 12.372 -10.267 1.00 64.12 184 MET A C 1
ATOM 1435 O O . MET A 1 184 ? -13.179 11.462 -10.051 1.00 64.12 184 MET A O 1
ATOM 1439 N N . LEU A 1 185 ? -12.071 13.296 -9.357 1.00 64.69 185 LEU A N 1
ATOM 1440 C CA . LEU A 1 185 ? -12.681 13.359 -8.032 1.00 64.69 185 LEU A CA 1
ATOM 1441 C C . LEU A 1 185 ? -14.177 13.693 -8.137 1.00 64.69 185 LEU A C 1
ATOM 1443 O O . LEU A 1 185 ? -15.009 13.008 -7.535 1.00 64.69 185 LEU A O 1
ATOM 1447 N N . ASP A 1 186 ? -14.533 14.646 -9.001 1.00 71.31 186 ASP A N 1
ATOM 1448 C CA . ASP A 1 186 ? -15.922 14.974 -9.339 1.00 71.31 186 ASP A CA 1
ATOM 1449 C C . ASP A 1 186 ? -16.668 13.784 -9.961 1.00 71.31 186 ASP A C 1
ATOM 1451 O O . ASP A 1 186 ? -17.809 13.492 -9.586 1.00 71.31 186 ASP A O 1
ATOM 1455 N N . ALA A 1 187 ? -16.023 13.042 -10.868 1.00 65.69 187 ALA A N 1
ATOM 1456 C CA . ALA A 1 187 ? -16.600 11.837 -11.464 1.00 65.69 187 ALA A CA 1
ATOM 1457 C C . ALA A 1 187 ? -16.845 10.729 -10.422 1.00 65.69 187 ALA A C 1
ATOM 1459 O O . ALA A 1 187 ? -17.893 10.076 -10.439 1.00 65.69 187 ALA A O 1
ATOM 1460 N N . GLY A 1 188 ? -15.913 10.541 -9.483 1.00 62.88 188 GLY A N 1
ATOM 1461 C CA . GLY A 1 188 ? -16.061 9.602 -8.370 1.00 62.88 188 GLY A CA 1
ATOM 1462 C C . GLY A 1 188 ? -17.218 9.972 -7.440 1.00 62.88 188 GLY A C 1
ATOM 1463 O O . GLY A 1 188 ? -18.032 9.115 -7.095 1.00 62.88 188 GLY A O 1
ATOM 1464 N N . MET A 1 189 ? -17.344 11.256 -7.095 1.00 69.19 189 MET A N 1
ATOM 1465 C CA . MET A 1 189 ? -18.455 11.781 -6.292 1.00 69.19 189 MET A CA 1
ATOM 1466 C C . MET A 1 189 ? -19.809 11.634 -6.997 1.00 69.19 189 MET A C 1
ATOM 1468 O O . MET A 1 189 ? -20.816 11.338 -6.351 1.00 69.19 189 MET A O 1
ATOM 1472 N N . ALA A 1 190 ? -19.847 11.820 -8.318 1.00 67.00 190 ALA A N 1
ATOM 1473 C CA . ALA A 1 190 ? -21.053 11.625 -9.116 1.00 67.00 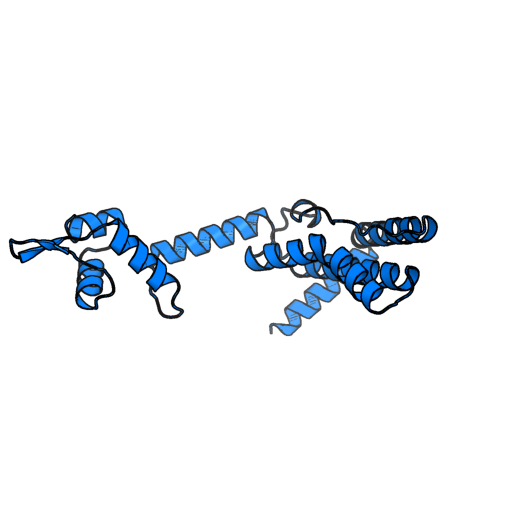190 ALA A CA 1
ATOM 1474 C C . ALA A 1 190 ? -21.497 10.153 -9.150 1.00 67.00 190 ALA A C 1
ATOM 1476 O O . ALA A 1 190 ? -22.691 9.886 -9.061 1.00 67.00 190 ALA A O 1
ATOM 1477 N N . ALA A 1 191 ? -20.560 9.201 -9.210 1.00 59.41 191 ALA A N 1
ATOM 1478 C CA . ALA A 1 191 ? -20.856 7.766 -9.223 1.00 59.41 191 ALA A CA 1
ATOM 1479 C C . ALA A 1 191 ? -21.412 7.216 -7.891 1.00 59.41 191 ALA A C 1
ATOM 1481 O O . ALA A 1 191 ? -21.941 6.107 -7.862 1.00 59.41 191 ALA A O 1
ATOM 1482 N N . GLN A 1 192 ? -21.284 7.962 -6.788 1.00 55.41 192 GLN A N 1
ATOM 1483 C CA . GLN A 1 192 ? -21.811 7.581 -5.471 1.00 55.41 192 GLN A CA 1
ATOM 1484 C C . GLN A 1 192 ? -23.256 8.051 -5.211 1.00 55.41 192 GLN A C 1
ATOM 1486 O O . GLN A 1 192 ? -23.822 7.692 -4.175 1.00 55.41 192 GLN A O 1
ATOM 1491 N N . ARG A 1 193 ? -23.840 8.864 -6.101 1.00 54.44 193 ARG A N 1
ATOM 1492 C CA . ARG A 1 193 ? -25.216 9.384 -6.002 1.00 54.44 193 ARG A CA 1
ATOM 1493 C C . ARG A 1 193 ? -26.194 8.536 -6.804 1.00 54.44 193 ARG A C 1
ATOM 1495 O O . ARG A 1 193 ? -27.336 8.389 -6.316 1.00 54.44 193 ARG A O 1
#

pLDDT: mean 79.34, std 13.17, range [40.66, 97.44]